Protein AF-A0A3D2J631-F1 (afdb_monomer)

Foldseek 3Di:
DLVVLLVVLVVVLVVLLVVLLVVLLQQAQFQKKFWFPWDDLPDDLVVVQVLQPPQQFFPAKWWWDWDWWWFDPPDIDIAIETAIALVGSLVGGDDDVLFAPDRSNVVSVVQVVCLVVCLVVLEFEKEWAPQQCVRNVDDAQDKTKIFDDDPPPQDTDIGIYGHHYYTNGDGNIPRRYIYGHRSSVQSSSCVVGVGGDITTMMTTHGHPDPVSSVSSVCQCCDPNHRGPPMSGSVVSSVVSCPPVVSVVVSVVSVVVSVVSVVVVVVVVVVVVVVVVVVVVVVVVVVVVVPDDPVVSPD

Structure (mmCIF, N/CA/C/O backbone):
data_AF-A0A3D2J631-F1
#
_entry.id   AF-A0A3D2J631-F1
#
loop_
_atom_site.group_PDB
_atom_site.id
_atom_site.type_symbol
_atom_site.label_atom_id
_atom_site.label_alt_id
_atom_site.label_comp_id
_atom_site.label_asym_id
_atom_site.label_entity_id
_atom_site.label_seq_id
_atom_site.pdbx_PDB_ins_code
_atom_site.Cartn_x
_atom_site.Cartn_y
_atom_site.Cartn_z
_atom_site.occupancy
_atom_site.B_iso_or_equiv
_atom_site.auth_seq_id
_atom_site.auth_comp_id
_atom_site.auth_asym_id
_atom_site.auth_atom_id
_atom_site.pdbx_PDB_model_num
ATOM 1 N N . LEU A 1 1 ? -36.158 -5.475 23.458 1.00 73.88 1 LEU A N 1
ATOM 2 C CA . LEU A 1 1 ? -35.727 -4.117 23.054 1.00 73.88 1 LEU A CA 1
ATOM 3 C C . LEU A 1 1 ? -34.338 -3.784 23.604 1.00 73.88 1 LEU A C 1
ATOM 5 O O . LEU A 1 1 ? -33.431 -3.612 22.809 1.00 73.88 1 LEU A O 1
ATOM 9 N N . THR A 1 2 ? -34.135 -3.788 24.927 1.00 77.69 2 THR A N 1
ATOM 10 C CA . THR A 1 2 ? -32.838 -3.480 25.564 1.00 77.69 2 THR A CA 1
ATOM 11 C C . THR A 1 2 ? -31.667 -4.312 25.044 1.00 77.69 2 THR A C 1
ATOM 13 O O . THR A 1 2 ? -30.649 -3.748 24.666 1.00 77.69 2 THR A O 1
ATOM 16 N N . SER A 1 3 ? -31.812 -5.638 24.949 1.00 77.75 3 SER A N 1
ATOM 17 C CA . SER A 1 3 ? -30.745 -6.500 24.418 1.00 77.75 3 SER A CA 1
ATOM 18 C C . SER A 1 3 ? -30.417 -6.186 22.957 1.00 77.75 3 SER A C 1
ATOM 20 O O . SER A 1 3 ? -29.253 -6.185 22.582 1.00 77.75 3 SER A O 1
ATOM 22 N N . ALA A 1 4 ? -31.427 -5.863 22.143 1.00 80.62 4 ALA A N 1
ATOM 23 C CA . ALA A 1 4 ? -31.225 -5.481 20.747 1.00 80.62 4 ALA A CA 1
ATOM 24 C C . ALA A 1 4 ? -30.489 -4.137 20.632 1.00 80.62 4 ALA A C 1
ATOM 26 O O . ALA A 1 4 ? -29.570 -4.019 19.830 1.00 80.62 4 ALA A O 1
ATOM 27 N N . PHE A 1 5 ? -30.836 -3.157 21.474 1.00 80.50 5 PHE A N 1
ATOM 28 C CA . PHE A 1 5 ? -30.132 -1.876 21.529 1.00 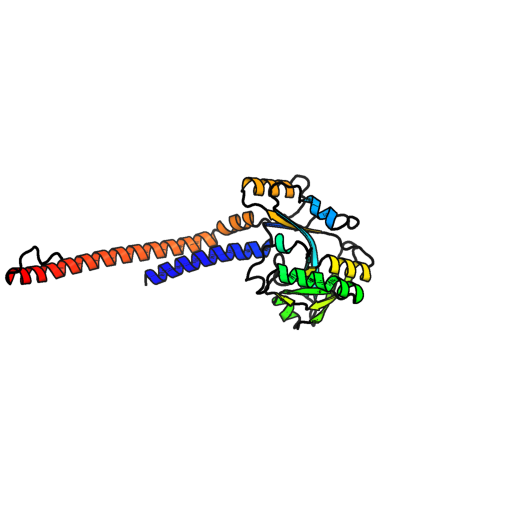80.50 5 PHE A CA 1
ATOM 29 C C . PHE A 1 5 ? -28.675 -2.046 21.986 1.00 80.50 5 PHE A C 1
ATOM 31 O O . PHE A 1 5 ? -27.770 -1.485 21.378 1.00 80.50 5 PHE A O 1
ATOM 38 N N . ALA A 1 6 ? -28.427 -2.860 23.016 1.00 79.19 6 ALA A N 1
ATOM 39 C CA . ALA A 1 6 ? -27.075 -3.132 23.500 1.00 79.19 6 ALA A CA 1
ATOM 40 C C . ALA A 1 6 ? -26.210 -3.835 22.437 1.00 79.19 6 ALA A C 1
ATOM 42 O O . ALA A 1 6 ? -25.072 -3.431 22.208 1.00 79.19 6 ALA A O 1
ATOM 43 N N . ILE A 1 7 ? -26.757 -4.841 21.741 1.00 85.81 7 ILE A N 1
ATOM 44 C CA . ILE A 1 7 ? -26.071 -5.508 20.623 1.00 85.81 7 ILE A CA 1
ATOM 45 C C . ILE A 1 7 ? -25.774 -4.505 19.507 1.00 85.81 7 ILE A C 1
ATOM 47 O O . ILE A 1 7 ? -24.656 -4.475 19.003 1.00 85.81 7 ILE A O 1
ATOM 51 N N . PHE A 1 8 ? -26.742 -3.660 19.146 1.00 86.00 8 PHE A N 1
ATOM 52 C CA . PHE A 1 8 ? -26.549 -2.627 18.134 1.00 86.00 8 PHE A CA 1
ATOM 53 C C . PHE A 1 8 ? -25.419 -1.659 18.507 1.00 86.00 8 PHE A C 1
ATOM 55 O O . PHE A 1 8 ? -24.524 -1.443 17.694 1.00 86.00 8 PHE A O 1
ATOM 62 N N . ALA A 1 9 ? -25.408 -1.135 19.736 1.00 83.00 9 ALA A N 1
ATOM 63 C CA . ALA A 1 9 ? -24.363 -0.226 20.203 1.00 83.00 9 ALA A CA 1
ATOM 64 C C . ALA A 1 9 ? -22.968 -0.878 20.163 1.00 83.00 9 ALA A C 1
ATOM 66 O O . ALA A 1 9 ? -22.009 -0.262 19.696 1.00 83.00 9 ALA A O 1
ATOM 67 N N . LEU A 1 10 ? -22.860 -2.146 20.577 1.00 85.25 10 LEU A N 1
ATOM 68 C CA . LEU A 1 10 ? -21.607 -2.905 20.524 1.00 85.25 10 LEU A CA 1
ATOM 69 C C . LEU A 1 10 ? -21.137 -3.147 19.085 1.00 85.25 10 LEU A C 1
ATOM 71 O O . LEU A 1 10 ? -19.974 -2.895 18.771 1.00 85.25 10 LEU A O 1
ATOM 75 N N . VAL A 1 11 ? -22.033 -3.601 18.202 1.00 88.75 11 VAL A N 1
ATOM 76 C CA . VAL A 1 11 ? -21.721 -3.846 16.785 1.00 88.75 11 VAL A CA 1
ATOM 77 C C . VAL A 1 11 ? -21.315 -2.550 16.093 1.00 88.75 11 VAL A C 1
ATOM 79 O O . VAL A 1 11 ? -20.334 -2.540 15.350 1.00 88.75 11 VAL A O 1
ATOM 82 N N . PHE A 1 12 ? -22.016 -1.448 16.358 1.00 85.88 12 PHE A N 1
ATOM 83 C CA . PHE A 1 12 ? -21.677 -0.141 15.808 1.00 85.88 12 PHE A CA 1
ATOM 84 C C . PHE A 1 12 ? -20.297 0.327 16.283 1.00 85.88 12 PHE A C 1
ATOM 86 O O . PHE A 1 12 ? -19.459 0.689 15.459 1.00 85.88 12 PHE A O 1
ATOM 93 N N . SER A 1 13 ? -20.023 0.259 17.590 1.00 85.38 13 SER A N 1
ATOM 94 C CA . SER A 1 13 ? -18.722 0.643 18.148 1.00 85.38 13 SER A CA 1
ATOM 95 C C . SER A 1 13 ? -17.583 -0.185 17.549 1.00 85.38 13 SER A C 1
ATOM 97 O O . SER A 1 13 ? -16.568 0.374 17.128 1.00 85.38 13 SER A O 1
ATOM 99 N N . ALA A 1 14 ? -17.760 -1.506 17.460 1.00 87.56 14 ALA A N 1
ATOM 100 C CA . ALA A 1 14 ? -16.779 -2.400 16.851 1.00 87.56 14 ALA A CA 1
ATOM 101 C C . ALA A 1 14 ? -16.562 -2.072 15.364 1.00 87.56 14 ALA A C 1
ATOM 103 O O . ALA A 1 14 ? -15.422 -2.003 14.905 1.00 87.56 14 ALA A O 1
ATOM 104 N N . SER A 1 15 ? -17.642 -1.791 14.629 1.00 88.56 15 SER A N 1
ATOM 105 C CA . SER A 1 15 ? -17.581 -1.410 13.212 1.00 88.56 15 SER A CA 1
ATOM 106 C C . SER A 1 15 ? -16.811 -0.107 13.003 1.00 88.56 15 SER A C 1
ATOM 108 O O . SER A 1 15 ? -16.017 -0.006 12.072 1.00 88.56 15 SER A O 1
ATOM 110 N N . GLN A 1 16 ? -16.985 0.880 13.885 1.00 87.25 16 GLN A N 1
ATOM 111 C CA . GLN A 1 16 ? -16.266 2.150 13.785 1.00 87.25 16 GLN A CA 1
ATOM 112 C C . GLN A 1 16 ? -14.773 2.004 14.106 1.00 87.25 16 GLN A C 1
ATOM 114 O O . GLN A 1 16 ? -13.939 2.566 13.397 1.00 87.25 16 GLN A O 1
ATOM 119 N N . THR A 1 17 ? -14.413 1.202 15.114 1.00 88.69 17 THR A N 1
ATOM 120 C CA . THR A 1 17 ? -13.000 0.879 15.390 1.00 88.69 17 THR A CA 1
ATOM 121 C C . THR A 1 17 ? -12.354 0.143 14.211 1.00 88.69 17 THR A C 1
ATOM 123 O O . THR A 1 17 ? -11.230 0.466 13.812 1.00 88.69 17 THR A O 1
ATOM 126 N N . GLN A 1 18 ? -13.078 -0.804 13.605 1.00 90.50 18 GLN A N 1
ATOM 127 C CA . GLN A 1 18 ? -12.606 -1.505 12.414 1.00 90.50 18 GLN A CA 1
ATOM 128 C C . GLN A 1 18 ? -12.412 -0.533 11.246 1.00 90.50 18 GLN A C 1
ATOM 130 O O . GLN A 1 18 ? -11.354 -0.535 10.627 1.00 90.50 18 GLN A O 1
ATOM 135 N N . ARG A 1 19 ? -13.365 0.377 11.014 1.00 91.00 19 ARG A N 1
ATOM 136 C CA . ARG A 1 19 ? -13.274 1.394 9.959 1.00 91.00 19 ARG A CA 1
ATOM 137 C C . ARG A 1 19 ? -12.042 2.291 10.101 1.00 91.00 19 ARG A C 1
ATOM 139 O O . ARG A 1 19 ? -11.397 2.575 9.097 1.00 91.00 19 ARG A O 1
ATOM 146 N N . ILE A 1 20 ? -11.689 2.725 11.315 1.00 92.25 20 ILE A N 1
ATOM 147 C CA . ILE A 1 20 ? -10.451 3.492 11.557 1.00 92.25 20 ILE A CA 1
ATOM 148 C C . ILE A 1 20 ? -9.225 2.669 11.137 1.00 92.25 20 ILE A C 1
ATOM 150 O O . ILE A 1 20 ? -8.338 3.165 10.439 1.00 92.25 20 ILE A O 1
ATOM 154 N N . THR A 1 21 ? -9.186 1.394 11.521 1.00 92.62 21 THR A N 1
ATOM 155 C CA . THR A 1 21 ? -8.091 0.490 11.147 1.00 92.62 21 THR A CA 1
ATOM 156 C C . THR A 1 21 ? -8.016 0.305 9.631 1.00 92.62 21 THR A C 1
ATOM 158 O O . THR A 1 21 ? -6.936 0.402 9.056 1.00 92.62 21 THR A O 1
ATOM 161 N N . ASP A 1 22 ? -9.152 0.114 8.967 1.00 90.94 22 ASP A N 1
ATOM 162 C CA . ASP A 1 22 ? -9.223 -0.085 7.520 1.00 90.94 22 ASP A CA 1
ATOM 163 C C . ASP A 1 22 ? -8.769 1.154 6.747 1.00 90.94 22 ASP A C 1
ATOM 165 O O . ASP A 1 22 ? -7.984 1.046 5.806 1.00 90.94 22 ASP A O 1
ATOM 169 N N . LEU A 1 23 ? -9.224 2.338 7.166 1.00 91.62 23 LEU A N 1
ATOM 170 C CA . LEU A 1 23 ? -8.831 3.608 6.558 1.00 91.62 23 LEU A CA 1
ATOM 171 C C . LEU A 1 23 ? -7.335 3.868 6.723 1.00 91.62 23 LEU A C 1
ATOM 173 O O . LEU A 1 23 ? -6.679 4.263 5.764 1.00 91.62 23 LEU A O 1
ATOM 177 N N . THR A 1 24 ? -6.781 3.623 7.910 1.00 94.12 24 THR A N 1
ATOM 178 C CA . THR A 1 24 ? -5.349 3.850 8.157 1.00 94.12 24 THR A CA 1
ATOM 179 C C . THR A 1 24 ? -4.470 2.843 7.419 1.00 94.12 24 THR A C 1
ATOM 181 O O . THR A 1 24 ? -3.471 3.240 6.822 1.00 94.12 24 THR A O 1
ATOM 184 N N . ASN A 1 25 ? -4.869 1.566 7.376 1.00 94.38 25 ASN A N 1
ATOM 185 C CA . ASN A 1 25 ? -4.218 0.548 6.547 1.00 94.38 25 ASN A CA 1
ATOM 186 C C . ASN A 1 25 ? -4.219 0.952 5.076 1.00 94.38 25 ASN A C 1
ATOM 188 O O . ASN A 1 25 ? -3.199 0.833 4.409 1.00 94.38 25 ASN A O 1
ATOM 192 N N . TYR A 1 26 ? -5.349 1.457 4.582 1.00 92.94 26 TYR A N 1
ATOM 193 C CA . TYR A 1 26 ? -5.466 1.878 3.197 1.00 92.94 26 TYR A CA 1
ATOM 194 C C . TYR A 1 26 ? -4.617 3.113 2.881 1.00 92.94 26 TYR A C 1
ATOM 196 O O . TYR A 1 26 ? -3.948 3.143 1.854 1.00 92.94 26 TYR A O 1
ATOM 204 N N . GLN A 1 27 ? -4.606 4.118 3.758 1.00 93.12 27 GLN A N 1
ATOM 205 C CA . GLN A 1 27 ? -3.874 5.365 3.520 1.00 93.12 27 GLN A CA 1
ATOM 206 C C . GLN A 1 27 ? -2.352 5.189 3.586 1.00 93.12 27 GLN A C 1
ATOM 208 O O . GLN A 1 27 ? -1.646 5.791 2.781 1.00 93.12 27 GLN A O 1
ATOM 213 N N . VAL A 1 28 ? -1.851 4.368 4.514 1.00 95.75 28 VAL A N 1
ATOM 214 C CA . VAL A 1 28 ? -0.403 4.201 4.746 1.00 95.75 28 VAL A CA 1
ATOM 215 C C . VAL A 1 28 ? 0.152 2.963 4.036 1.00 95.75 28 VAL A C 1
ATOM 217 O O . VAL A 1 28 ? 1.295 2.944 3.598 1.00 95.75 28 VAL A O 1
ATOM 220 N N . GLY A 1 29 ? -0.628 1.891 3.897 1.00 95.12 29 GLY A N 1
ATOM 221 C CA . GLY A 1 29 ? -0.199 0.650 3.238 1.00 95.12 29 GLY A CA 1
ATOM 222 C C . GLY A 1 29 ? 0.913 -0.136 3.944 1.00 95.12 29 GLY A C 1
ATOM 223 O O . GLY A 1 29 ? 1.192 -1.260 3.547 1.00 95.12 29 GLY A O 1
ATOM 224 N N . ALA A 1 30 ? 1.519 0.412 4.996 1.00 96.81 30 ALA A N 1
ATOM 225 C CA . ALA A 1 30 ? 2.498 -0.207 5.888 1.00 96.81 30 ALA A CA 1
ATOM 226 C C . ALA A 1 30 ? 2.400 0.455 7.282 1.00 96.81 30 ALA A C 1
ATOM 228 O O . ALA A 1 30 ? 1.427 1.160 7.558 1.00 96.81 30 ALA A O 1
ATOM 229 N N . ASP A 1 31 ? 3.369 0.238 8.179 1.00 97.12 31 ASP A N 1
ATOM 230 C CA . ASP A 1 31 ? 3.404 0.977 9.453 1.00 97.12 31 ASP A CA 1
ATOM 231 C C . ASP A 1 31 ? 3.823 2.437 9.235 1.00 97.12 31 ASP A C 1
ATOM 233 O O . ASP A 1 31 ? 3.221 3.349 9.809 1.00 97.12 31 ASP A O 1
ATOM 237 N N . PHE A 1 32 ? 4.808 2.639 8.358 1.00 96.38 32 PHE A N 1
ATOM 238 C CA . PHE A 1 32 ? 5.194 3.937 7.829 1.00 96.38 32 PHE A CA 1
ATOM 239 C C . PHE A 1 32 ? 5.325 3.882 6.313 1.00 96.38 32 PHE A C 1
ATOM 241 O O . PHE A 1 32 ? 5.745 2.868 5.751 1.00 96.38 32 PHE A O 1
ATOM 248 N N . SER A 1 33 ? 5.025 4.989 5.648 1.00 95.88 33 SER A N 1
ATOM 249 C CA . SER A 1 33 ? 5.258 5.121 4.215 1.00 95.88 33 SER A CA 1
ATOM 250 C C . SER A 1 33 ? 5.460 6.571 3.809 1.00 95.88 33 SER A C 1
ATOM 252 O O . SER A 1 33 ? 5.043 7.486 4.518 1.00 95.88 33 SER A O 1
ATOM 254 N N . GLY A 1 34 ? 6.013 6.796 2.626 1.00 93.25 34 GLY A N 1
ATOM 255 C CA . GLY A 1 34 ? 5.954 8.111 2.007 1.00 93.25 34 GLY A CA 1
ATOM 256 C C . GLY A 1 34 ? 6.979 8.314 0.903 1.00 93.25 34 GLY A C 1
ATOM 257 O O . GLY A 1 34 ? 7.772 7.416 0.605 1.00 93.25 34 GLY A O 1
ATOM 258 N N . PRO A 1 35 ? 6.950 9.501 0.281 1.00 90.81 35 PRO A N 1
ATOM 259 C CA . PRO A 1 35 ? 7.883 9.847 -0.767 1.00 90.81 35 PRO A CA 1
ATOM 260 C C . PRO A 1 35 ? 9.289 10.067 -0.205 1.00 90.81 35 PRO A C 1
ATOM 262 O O . PRO A 1 35 ? 9.474 10.658 0.862 1.00 90.81 35 PRO A O 1
ATOM 265 N N . LEU A 1 36 ? 10.274 9.620 -0.973 1.00 86.56 36 LEU A N 1
ATOM 266 C CA . LEU A 1 36 ? 11.689 9.876 -0.748 1.00 86.56 36 LEU A CA 1
ATOM 267 C C . LEU A 1 36 ? 12.111 11.113 -1.552 1.00 86.56 36 LEU A C 1
ATOM 269 O O . LEU A 1 36 ? 11.633 11.292 -2.680 1.00 86.56 36 LEU A O 1
ATOM 273 N N . PRO A 1 37 ? 13.035 11.944 -1.038 1.00 74.25 37 PRO A N 1
ATOM 274 C CA . PRO A 1 37 ? 13.776 12.855 -1.897 1.00 74.25 37 PRO A CA 1
ATOM 275 C C . PRO A 1 37 ? 14.504 11.988 -2.932 1.00 74.25 37 PRO A C 1
ATOM 277 O O . PRO A 1 37 ? 15.173 11.030 -2.553 1.00 74.25 37 PRO A O 1
ATOM 280 N N . GLY A 1 38 ? 14.281 12.252 -4.225 1.00 63.22 38 GLY A N 1
ATOM 281 C CA . GLY A 1 38 ? 14.682 11.349 -5.310 1.00 63.22 38 GLY A CA 1
ATOM 282 C C . GLY A 1 38 ? 16.107 10.823 -5.135 1.00 63.22 38 GLY A C 1
ATOM 283 O O . GLY A 1 38 ? 17.049 11.610 -5.036 1.00 63.22 38 GLY A O 1
ATOM 284 N N . ILE A 1 39 ? 16.243 9.499 -5.058 1.00 63.19 39 ILE A N 1
ATOM 285 C CA . ILE A 1 39 ? 17.539 8.840 -4.893 1.00 63.19 39 ILE A CA 1
ATOM 286 C C . ILE A 1 39 ? 18.199 8.743 -6.270 1.00 63.19 39 ILE A C 1
ATOM 288 O O . ILE A 1 39 ? 17.518 8.523 -7.274 1.00 63.19 39 ILE A O 1
ATOM 292 N N . ASP A 1 40 ? 19.521 8.918 -6.312 1.00 61.06 40 ASP A N 1
ATOM 293 C CA . ASP A 1 40 ? 20.328 8.759 -7.521 1.00 61.06 40 ASP A CA 1
ATOM 294 C C . ASP A 1 40 ? 20.030 7.407 -8.199 1.00 61.06 40 ASP A C 1
ATOM 296 O O . ASP A 1 40 ? 20.299 6.336 -7.646 1.00 61.06 40 ASP A O 1
ATOM 300 N N . SER A 1 41 ? 19.466 7.467 -9.407 1.00 59.91 41 SER A N 1
ATOM 301 C CA . SER A 1 41 ? 19.021 6.312 -10.192 1.00 59.91 41 SER A CA 1
ATOM 302 C C . SER A 1 41 ? 20.166 5.432 -10.708 1.00 59.91 41 SER A C 1
ATOM 304 O O . SER A 1 41 ? 19.911 4.407 -11.336 1.00 59.91 41 SER A O 1
ATOM 306 N N . THR A 1 42 ? 21.423 5.802 -10.435 1.00 57.06 42 THR A N 1
ATOM 307 C CA . THR A 1 42 ? 22.618 5.041 -10.826 1.00 57.06 42 THR A CA 1
ATOM 308 C C . THR A 1 42 ? 23.040 3.967 -9.816 1.00 57.06 42 THR A C 1
ATOM 310 O O . THR A 1 42 ? 23.858 3.108 -10.148 1.00 57.06 42 THR A O 1
ATOM 313 N N . THR A 1 43 ? 22.489 3.968 -8.596 1.00 59.91 43 THR A N 1
ATOM 314 C CA . THR A 1 43 ? 22.756 2.915 -7.598 1.00 59.91 43 THR A CA 1
ATOM 315 C C . THR A 1 43 ? 21.769 1.758 -7.733 1.00 59.91 43 THR A C 1
ATOM 317 O O . THR A 1 43 ? 20.587 1.954 -8.000 1.00 59.91 43 THR A O 1
ATOM 320 N N . SER A 1 44 ? 22.253 0.522 -7.571 1.00 61.31 44 SER A N 1
ATOM 321 C CA . SER A 1 44 ? 21.404 -0.662 -7.752 1.00 61.31 44 SER A CA 1
ATOM 322 C C . SER A 1 44 ? 20.294 -0.731 -6.696 1.00 61.31 44 SER A C 1
ATOM 324 O O . SER A 1 44 ? 20.519 -0.413 -5.528 1.00 61.31 44 SER A O 1
ATOM 326 N N . PHE A 1 45 ? 19.112 -1.209 -7.094 1.00 64.44 45 PHE A N 1
ATOM 327 C CA . PHE A 1 45 ? 17.924 -1.315 -6.238 1.00 64.44 45 PHE A CA 1
ATOM 328 C C . PHE A 1 45 ? 18.213 -1.980 -4.875 1.00 64.44 45 PHE A C 1
ATOM 330 O O . PHE A 1 45 ? 17.849 -1.456 -3.826 1.00 64.44 45 PHE A O 1
ATOM 337 N N . ASN A 1 46 ? 18.970 -3.084 -4.879 1.00 61.72 46 ASN A N 1
ATOM 338 C CA . ASN A 1 46 ? 19.342 -3.826 -3.666 1.00 61.72 46 ASN A CA 1
ATOM 339 C C . ASN A 1 46 ? 20.238 -3.032 -2.703 1.00 61.72 46 ASN A C 1
ATOM 341 O O . ASN A 1 46 ? 20.205 -3.268 -1.499 1.00 61.72 46 ASN A O 1
ATOM 345 N N . GLN A 1 47 ? 21.051 -2.102 -3.208 1.00 60.62 47 GLN A N 1
ATOM 346 C CA . GLN A 1 47 ? 21.887 -1.249 -2.360 1.00 60.62 47 GLN A CA 1
ATOM 347 C C . GLN A 1 47 ? 21.067 -0.140 -1.697 1.00 60.62 47 GLN A C 1
ATOM 349 O O . GLN A 1 47 ? 21.399 0.277 -0.588 1.00 60.62 47 GLN A O 1
ATOM 354 N N . GLN A 1 48 ? 19.982 0.310 -2.330 1.00 66.00 48 GLN A N 1
ATOM 355 C CA . GLN A 1 48 ? 19.159 1.400 -1.811 1.00 66.00 48 GLN A CA 1
ATOM 356 C C . GLN A 1 48 ? 18.287 0.960 -0.622 1.00 66.00 48 GLN A C 1
ATOM 358 O O . GLN A 1 48 ? 18.092 1.750 0.300 1.00 66.00 48 GLN A O 1
ATOM 363 N N . THR A 1 49 ? 17.834 -0.300 -0.554 1.00 66.12 49 THR A N 1
ATOM 364 C CA . THR A 1 49 ? 17.021 -0.801 0.582 1.00 66.12 49 THR A CA 1
ATOM 365 C C . THR A 1 49 ? 17.764 -0.708 1.924 1.00 66.12 49 THR A C 1
ATOM 367 O O . THR A 1 49 ? 17.161 -0.439 2.964 1.00 66.12 49 THR A O 1
ATOM 370 N N . SER A 1 50 ? 19.102 -0.760 1.882 1.00 68.94 50 SER A N 1
ATOM 371 C CA . SER A 1 50 ? 19.967 -0.639 3.060 1.00 68.94 50 SER A CA 1
ATOM 372 C C . SER A 1 50 ? 19.849 0.695 3.815 1.00 68.94 50 SER A C 1
ATOM 374 O O . SER A 1 50 ? 20.268 0.772 4.972 1.00 68.94 50 SER A O 1
ATOM 376 N N . ILE A 1 51 ? 19.250 1.733 3.211 1.00 72.31 51 ILE A N 1
ATOM 377 C CA . ILE A 1 51 ? 19.058 3.055 3.837 1.00 72.31 51 ILE A CA 1
ATOM 378 C C . ILE A 1 51 ? 18.286 2.943 5.159 1.00 72.31 51 ILE A C 1
ATOM 380 O O . ILE A 1 51 ? 18.547 3.706 6.087 1.00 72.31 51 ILE A O 1
ATOM 384 N N . VAL A 1 52 ? 17.363 1.983 5.266 1.00 81.75 52 VAL A N 1
ATOM 385 C CA . VAL A 1 52 ? 16.503 1.828 6.451 1.00 81.75 52 VAL A CA 1
ATOM 386 C C . VAL A 1 52 ? 16.656 0.495 7.172 1.00 81.75 52 VAL A C 1
ATOM 388 O O . VAL A 1 52 ? 16.246 0.394 8.327 1.00 81.75 52 VAL A O 1
ATOM 391 N N . ASP A 1 53 ? 17.307 -0.495 6.558 1.00 79.94 53 ASP A N 1
ATOM 392 C CA . ASP A 1 53 ? 17.520 -1.816 7.167 1.00 79.94 53 ASP A CA 1
ATOM 393 C C . ASP A 1 53 ? 18.371 -1.758 8.451 1.00 79.94 53 ASP A C 1
ATOM 395 O O . ASP A 1 53 ? 18.273 -2.628 9.313 1.00 79.94 53 ASP A O 1
ATOM 399 N N . HIS A 1 54 ? 19.185 -0.710 8.610 1.00 84.50 54 HIS A N 1
ATOM 400 C CA . HIS A 1 54 ? 20.022 -0.495 9.794 1.00 84.50 54 HIS A CA 1
ATOM 401 C C . HIS A 1 54 ? 19.277 0.154 10.972 1.00 84.50 54 HIS A C 1
ATOM 403 O O . HIS A 1 54 ? 19.834 0.256 12.067 1.00 84.50 54 HIS A O 1
ATOM 409 N N . ILE A 1 55 ? 18.041 0.626 10.772 1.00 90.25 55 ILE A N 1
ATOM 410 C CA . ILE A 1 55 ? 17.280 1.312 11.817 1.00 90.25 55 ILE A CA 1
ATOM 411 C C . ILE A 1 55 ? 16.699 0.267 12.772 1.00 90.25 55 ILE A C 1
ATOM 413 O O . ILE A 1 55 ? 15.849 -0.550 12.407 1.00 90.25 55 ILE A O 1
ATOM 417 N N . GLN A 1 56 ? 17.126 0.309 14.035 1.00 93.50 56 GLN A N 1
ATOM 418 C CA . GLN A 1 56 ? 16.640 -0.622 15.047 1.00 93.50 56 GLN A CA 1
ATOM 419 C C . GLN A 1 56 ? 15.118 -0.496 15.215 1.00 93.50 56 GLN A C 1
ATOM 421 O O . GLN A 1 56 ? 14.592 0.578 15.489 1.00 93.50 56 GLN A O 1
ATOM 426 N N . GLY A 1 57 ? 14.406 -1.615 15.090 1.00 94.62 57 GLY A N 1
ATOM 427 C CA . GLY A 1 57 ? 12.943 -1.642 15.151 1.00 94.62 57 GLY A CA 1
ATOM 428 C C . GLY A 1 57 ? 12.268 -1.782 13.793 1.00 94.62 57 GLY A C 1
ATOM 429 O O . GLY A 1 57 ? 11.093 -2.142 13.767 1.00 94.62 57 GLY A O 1
ATOM 430 N N . VAL A 1 58 ? 12.984 -1.587 12.683 1.00 95.12 58 VAL A N 1
ATOM 431 C CA . VAL A 1 58 ? 12.517 -2.011 11.357 1.00 95.12 58 VAL A CA 1
ATOM 432 C C . VAL A 1 58 ? 12.557 -3.537 11.286 1.00 95.12 58 VAL A C 1
ATOM 434 O O . VAL A 1 58 ? 13.548 -4.162 11.654 1.00 95.12 58 VAL A O 1
ATOM 437 N N . THR A 1 59 ? 11.452 -4.150 10.859 1.00 94.88 59 THR A N 1
ATOM 438 C CA . THR A 1 59 ? 11.362 -5.608 10.640 1.00 94.88 59 THR A CA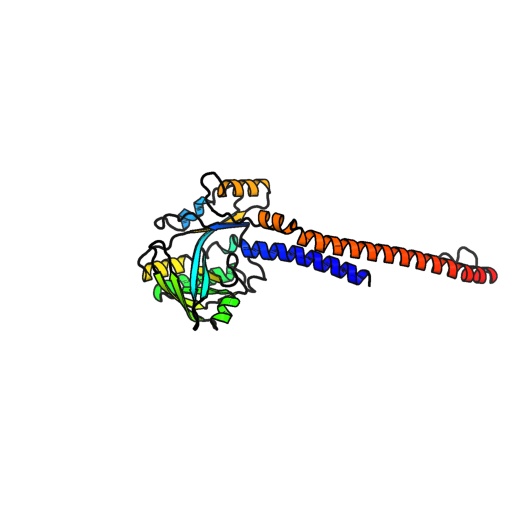 1
ATOM 439 C C . THR A 1 59 ? 11.354 -5.967 9.163 1.00 94.88 59 THR A C 1
ATOM 441 O O . THR A 1 59 ? 11.738 -7.075 8.800 1.00 94.88 59 THR A O 1
ATOM 444 N N . SER A 1 60 ? 10.905 -5.044 8.313 1.00 94.00 60 SER A N 1
ATOM 445 C CA . SER A 1 60 ? 10.938 -5.172 6.863 1.00 94.00 60 SER A CA 1
ATOM 446 C C . SER A 1 60 ? 10.803 -3.787 6.235 1.00 94.00 60 SER A C 1
ATOM 448 O O . SER A 1 60 ? 10.085 -2.933 6.764 1.00 94.00 60 SER A O 1
ATOM 450 N N . ALA A 1 61 ? 11.477 -3.559 5.117 1.00 93.00 61 ALA A N 1
ATOM 451 C CA . ALA A 1 61 ? 11.371 -2.339 4.340 1.00 93.00 61 ALA A CA 1
ATOM 452 C C . ALA A 1 61 ? 11.403 -2.668 2.851 1.00 93.00 61 ALA A C 1
ATOM 454 O O . ALA A 1 61 ? 11.949 -3.683 2.425 1.00 93.00 61 ALA A O 1
ATOM 455 N N . THR A 1 62 ? 10.764 -1.820 2.059 1.00 92.81 62 THR A N 1
ATOM 456 C CA . THR A 1 62 ? 10.718 -1.974 0.608 1.00 92.81 62 THR A CA 1
ATOM 457 C C . THR A 1 62 ? 10.656 -0.607 -0.041 1.00 92.81 62 THR A C 1
ATOM 459 O O . THR A 1 62 ? 9.998 0.316 0.451 1.00 92.81 62 THR A O 1
ATOM 462 N N . LEU A 1 63 ? 11.384 -0.485 -1.137 1.00 91.62 63 LEU A N 1
ATOM 463 C CA . LEU A 1 63 ? 11.465 0.719 -1.935 1.00 91.62 63 LEU A CA 1
ATOM 464 C C . LEU A 1 63 ? 10.622 0.570 -3.191 1.00 91.62 63 LEU A C 1
ATOM 466 O O . LEU A 1 63 ? 10.229 -0.524 -3.599 1.00 91.62 63 LEU A O 1
ATOM 470 N N . GLY A 1 64 ? 10.353 1.697 -3.828 1.00 92.12 64 GLY A N 1
ATOM 471 C CA . GLY A 1 64 ? 9.703 1.681 -5.116 1.00 92.12 64 GLY A CA 1
ATOM 472 C C . GLY A 1 64 ? 9.503 3.063 -5.694 1.00 92.12 64 GLY A C 1
ATOM 473 O O . GLY A 1 64 ? 10.180 4.037 -5.356 1.00 92.12 64 GLY A O 1
ATOM 474 N N . TYR A 1 65 ? 8.536 3.125 -6.592 1.00 91.81 65 TYR A N 1
ATOM 475 C CA . TYR A 1 65 ? 8.188 4.323 -7.317 1.00 91.81 65 TYR A CA 1
ATOM 476 C C . TYR A 1 65 ? 6.692 4.603 -7.220 1.00 91.81 65 TYR A C 1
ATOM 478 O O . TYR A 1 65 ? 5.854 3.757 -7.531 1.00 91.81 65 TYR A O 1
ATOM 486 N N . GLY A 1 66 ? 6.357 5.812 -6.790 1.00 92.12 66 GLY A N 1
ATOM 487 C CA . GLY A 1 66 ? 5.018 6.371 -6.809 1.00 92.12 66 GLY A CA 1
ATOM 488 C C . GLY A 1 66 ? 4.922 7.484 -7.845 1.00 92.12 66 GLY A C 1
ATOM 489 O O . GLY A 1 66 ? 5.741 8.402 -7.867 1.00 92.12 66 GLY A O 1
ATOM 490 N N . SER A 1 67 ? 3.895 7.431 -8.688 1.00 91.31 67 SER A N 1
ATOM 491 C CA . SER A 1 67 ? 3.575 8.516 -9.620 1.00 91.31 67 SER A CA 1
ATOM 492 C C . SER A 1 67 ? 2.081 8.593 -9.904 1.00 91.31 67 SER A C 1
ATOM 494 O O . SER A 1 67 ? 1.292 7.762 -9.445 1.00 91.31 67 SER A O 1
ATOM 496 N N . VAL A 1 68 ? 1.700 9.618 -10.661 1.00 92.31 68 VAL A N 1
ATOM 497 C CA . VAL A 1 68 ? 0.383 9.729 -11.278 1.00 92.31 68 VAL A CA 1
ATOM 498 C C . VAL A 1 68 ? 0.562 9.520 -12.776 1.00 92.31 68 VAL A C 1
ATOM 500 O O . VAL A 1 68 ? 1.392 10.172 -13.405 1.00 92.31 68 VAL A O 1
ATOM 503 N N . ALA A 1 69 ? -0.226 8.617 -13.340 1.00 93.00 69 ALA A N 1
ATOM 504 C CA . ALA A 1 69 ? -0.343 8.412 -14.773 1.00 93.00 69 ALA A CA 1
ATOM 505 C C . ALA A 1 69 ? -1.756 8.792 -15.229 1.00 93.00 69 ALA A C 1
ATOM 507 O O . ALA A 1 69 ? -2.658 9.015 -14.422 1.00 93.00 69 ALA A O 1
ATOM 508 N N . THR A 1 70 ? -1.952 8.889 -16.536 1.00 94.75 70 THR A N 1
ATOM 509 C CA . THR A 1 70 ? -3.263 9.118 -17.141 1.00 94.75 70 THR A CA 1
ATOM 510 C C . THR A 1 70 ? -3.672 7.877 -17.919 1.00 94.75 70 THR A C 1
ATOM 512 O O . THR A 1 70 ? -2.954 7.441 -18.818 1.00 94.75 70 THR A O 1
ATOM 515 N N . ALA A 1 71 ? -4.824 7.314 -17.578 1.00 93.50 71 ALA A N 1
ATOM 516 C CA . ALA A 1 71 ? -5.463 6.249 -18.339 1.00 93.50 71 ALA A CA 1
ATOM 517 C C . ALA A 1 71 ? -6.615 6.835 -19.171 1.00 93.50 71 ALA A C 1
ATOM 519 O O . ALA A 1 71 ? -7.108 7.929 -18.885 1.00 93.50 71 ALA A O 1
ATOM 520 N N . SER A 1 72 ? -7.037 6.139 -20.226 1.00 89.12 72 SER A N 1
ATOM 521 C CA . SER A 1 72 ? -8.176 6.568 -21.041 1.00 89.12 72 SER A CA 1
ATOM 522 C C . SER A 1 72 ? -8.906 5.374 -21.646 1.00 89.12 72 SER A C 1
ATOM 524 O O . SER A 1 72 ? -8.286 4.524 -22.278 1.00 89.12 72 SER A O 1
ATOM 526 N N . ALA A 1 73 ? -10.230 5.378 -21.49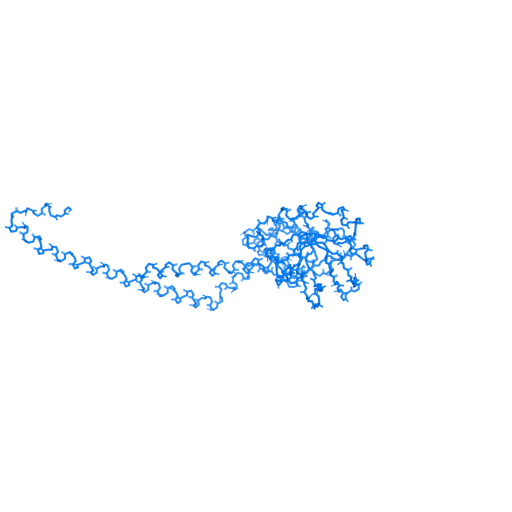9 1.00 84.25 73 ALA A N 1
ATOM 527 C CA . ALA A 1 73 ? -11.183 4.562 -22.253 1.00 84.25 73 ALA A CA 1
ATOM 528 C C . ALA A 1 73 ? -12.215 5.485 -22.936 1.00 84.25 73 ALA A C 1
ATOM 530 O O . ALA A 1 73 ? -13.423 5.284 -22.864 1.00 84.25 73 ALA A O 1
ATOM 531 N N . GLY A 1 74 ? -11.725 6.582 -23.527 1.00 85.44 74 GLY A N 1
ATOM 532 C CA . GLY A 1 74 ? -12.530 7.653 -24.120 1.00 85.44 74 GLY A CA 1
ATOM 533 C C . GLY A 1 74 ? -12.193 9.004 -23.497 1.00 85.44 74 GLY A C 1
ATOM 534 O O . GLY A 1 74 ? -11.551 9.836 -24.137 1.00 85.44 74 GLY A O 1
ATOM 535 N N . THR A 1 75 ? -12.577 9.213 -22.233 1.00 88.25 75 THR A N 1
ATOM 536 C CA . THR A 1 75 ? -12.202 10.410 -21.461 1.00 88.25 75 THR A CA 1
ATOM 537 C C . THR A 1 75 ? -10.980 10.120 -20.582 1.00 88.25 75 THR A C 1
ATOM 539 O O . THR A 1 75 ? -11.033 9.181 -19.785 1.00 88.25 75 THR A O 1
ATOM 542 N N . PRO A 1 76 ? -9.890 10.905 -20.688 1.00 92.00 76 PRO A N 1
ATOM 543 C CA . PRO A 1 76 ? -8.714 10.724 -19.844 1.00 92.00 76 PRO A CA 1
ATOM 544 C C . PRO A 1 76 ? -9.016 10.958 -18.361 1.00 92.00 76 PRO A C 1
ATOM 546 O O . PRO A 1 76 ? -9.713 11.909 -18.007 1.00 92.00 76 PRO A O 1
ATOM 549 N N . PHE A 1 77 ? -8.440 10.132 -17.493 1.00 93.38 77 PHE A N 1
ATOM 550 C CA . PHE A 1 77 ? -8.518 10.291 -16.043 1.00 93.38 77 PHE A CA 1
ATOM 551 C C . PHE A 1 77 ? -7.205 9.882 -15.372 1.00 93.38 77 PHE A C 1
ATOM 553 O O . PHE A 1 77 ? -6.403 9.130 -15.928 1.00 93.38 77 PHE A O 1
ATOM 560 N N . GLN A 1 78 ? -6.966 10.421 -14.177 1.00 93.94 78 GLN A N 1
ATOM 561 C CA . GLN A 1 78 ? -5.738 10.169 -13.432 1.00 93.94 78 GLN A CA 1
ATOM 562 C C . GLN A 1 78 ? -5.821 8.859 -12.652 1.00 93.94 78 GLN A C 1
ATOM 564 O O . GLN A 1 78 ? -6.816 8.585 -11.984 1.00 93.94 78 GLN A O 1
ATOM 569 N N . VAL A 1 79 ? -4.732 8.100 -12.696 1.00 95.38 79 VAL A N 1
ATOM 570 C CA . VAL A 1 7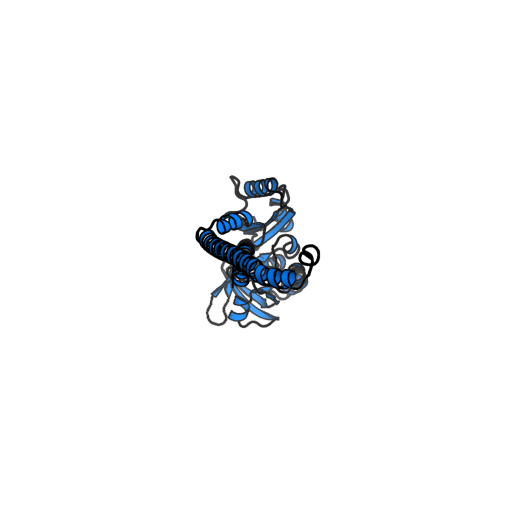9 ? -4.507 6.891 -11.903 1.00 95.38 79 VAL A CA 1
ATOM 571 C C . VAL A 1 79 ? -3.197 7.028 -11.136 1.00 95.38 79 VAL A C 1
ATOM 573 O O . VAL A 1 79 ? -2.242 7.651 -11.599 1.00 95.38 79 VAL A O 1
ATOM 576 N N . GLN A 1 80 ? -3.134 6.454 -9.944 1.00 95.06 80 GLN A N 1
ATOM 577 C CA . GLN A 1 80 ? -1.939 6.401 -9.121 1.00 95.06 80 GLN A CA 1
ATOM 578 C C . GLN A 1 80 ? -1.209 5.091 -9.369 1.00 95.06 80 GLN A C 1
ATOM 580 O O . GLN A 1 80 ? -1.702 4.014 -9.038 1.00 95.06 80 GLN A O 1
ATOM 585 N N . LEU A 1 81 ? -0.009 5.201 -9.923 1.00 95.19 81 LEU A N 1
ATOM 586 C CA . LEU A 1 81 ? 0.863 4.068 -10.157 1.00 95.19 81 LEU A CA 1
ATOM 587 C C . LEU A 1 81 ? 1.772 3.867 -8.942 1.00 95.19 81 LEU A C 1
ATOM 589 O O . LEU A 1 81 ? 2.382 4.816 -8.430 1.00 95.19 81 LEU A O 1
ATOM 593 N N . ARG A 1 82 ? 1.866 2.620 -8.491 1.00 96.25 82 ARG A N 1
ATOM 594 C CA . ARG A 1 82 ? 2.842 2.140 -7.518 1.00 96.25 82 ARG A CA 1
ATOM 595 C C . ARG A 1 82 ? 3.637 1.020 -8.166 1.00 96.25 82 ARG A C 1
ATOM 597 O O . ARG A 1 82 ? 3.081 -0.011 -8.521 1.00 96.25 82 ARG A O 1
ATOM 604 N N . ALA A 1 83 ? 4.929 1.231 -8.334 1.00 95.56 83 ALA A N 1
ATOM 605 C CA . ALA A 1 83 ? 5.856 0.189 -8.727 1.00 95.56 83 ALA A CA 1
ATOM 606 C C . ALA A 1 83 ? 6.647 -0.217 -7.488 1.00 95.56 83 ALA A C 1
ATOM 608 O O . ALA A 1 83 ? 7.286 0.631 -6.869 1.00 95.56 83 ALA A O 1
ATOM 609 N N . VAL A 1 84 ? 6.561 -1.481 -7.097 1.00 95.94 84 VAL A N 1
ATOM 610 C CA . VAL A 1 84 ? 7.112 -1.985 -5.831 1.00 95.94 84 VAL A CA 1
ATOM 611 C C . VAL A 1 84 ? 8.103 -3.104 -6.090 1.00 95.94 84 VAL A C 1
ATOM 613 O O . VAL A 1 84 ? 8.012 -3.781 -7.114 1.00 95.94 84 VAL A O 1
ATOM 616 N N . ASP A 1 85 ? 9.023 -3.349 -5.162 1.00 94.25 85 ASP A N 1
ATOM 617 C CA . ASP A 1 85 ? 9.817 -4.575 -5.218 1.00 94.25 85 ASP A CA 1
ATOM 618 C C . ASP A 1 85 ? 8.961 -5.790 -4.884 1.00 94.25 85 ASP A C 1
ATOM 620 O O . ASP A 1 85 ? 8.719 -6.118 -3.720 1.00 94.25 85 ASP A O 1
ATOM 624 N N . ALA A 1 86 ? 8.524 -6.498 -5.920 1.00 96.19 86 ALA A N 1
ATOM 625 C CA . ALA A 1 86 ? 7.695 -7.677 -5.751 1.00 96.19 86 ALA A CA 1
ATOM 626 C C . ALA A 1 86 ? 8.403 -8.812 -4.974 1.00 96.19 86 ALA A C 1
ATOM 628 O O . ALA A 1 86 ? 7.733 -9.718 -4.481 1.00 96.19 86 ALA A O 1
ATOM 629 N N . ASN A 1 87 ? 9.727 -8.775 -4.778 1.00 94.44 87 ASN A N 1
ATOM 630 C CA . ASN A 1 87 ? 10.420 -9.800 -3.994 1.00 94.44 87 ASN A CA 1
ATOM 631 C C . ASN A 1 87 ? 10.183 -9.671 -2.481 1.00 94.44 87 ASN A C 1
ATOM 633 O O . ASN A 1 87 ? 10.143 -10.686 -1.785 1.00 94.44 87 ASN A O 1
ATOM 637 N N . ASN A 1 88 ? 10.019 -8.451 -1.958 1.00 92.94 88 ASN A N 1
ATOM 638 C CA . ASN A 1 88 ? 9.893 -8.210 -0.515 1.00 92.94 88 ASN A CA 1
ATOM 639 C C . ASN A 1 88 ? 8.644 -7.409 -0.114 1.00 92.94 88 ASN A C 1
ATOM 641 O O . ASN A 1 88 ? 8.279 -7.422 1.062 1.00 92.94 88 ASN A O 1
ATOM 645 N N . PHE A 1 89 ? 7.929 -6.783 -1.058 1.00 96.19 89 PHE A N 1
ATOM 646 C CA . PHE A 1 89 ? 6.794 -5.906 -0.754 1.00 96.19 89 PHE A CA 1
ATOM 647 C C . PHE A 1 89 ? 5.718 -6.599 0.089 1.00 96.19 89 PHE A C 1
ATOM 649 O O . PHE A 1 89 ? 5.175 -6.005 1.018 1.00 96.19 89 PHE A O 1
ATOM 656 N N . ALA A 1 90 ? 5.469 -7.889 -0.158 1.00 96.88 90 ALA A N 1
ATOM 657 C CA . ALA A 1 90 ? 4.496 -8.675 0.600 1.00 96.88 90 ALA A CA 1
ATOM 658 C C . ALA A 1 90 ? 4.849 -8.865 2.091 1.00 96.88 90 ALA A C 1
ATOM 660 O O . ALA A 1 90 ? 3.962 -9.155 2.893 1.00 96.88 90 ALA A O 1
ATOM 661 N N . GLN A 1 91 ? 6.120 -8.723 2.475 1.00 95.81 91 GLN A N 1
ATOM 662 C CA . GLN A 1 91 ? 6.564 -8.825 3.871 1.00 95.81 91 GLN A CA 1
ATOM 663 C C . GLN A 1 91 ? 6.373 -7.502 4.625 1.00 95.81 91 GLN A C 1
ATOM 665 O O . GLN A 1 91 ? 6.088 -7.512 5.831 1.00 95.81 91 GLN A O 1
ATOM 670 N N . THR A 1 92 ? 6.473 -6.386 3.898 1.00 95.94 92 THR A N 1
ATOM 671 C CA . THR A 1 92 ? 6.395 -5.020 4.424 1.00 95.94 92 THR A CA 1
ATOM 672 C C . THR A 1 92 ? 4.971 -4.475 4.446 1.00 95.94 92 THR A C 1
ATOM 674 O O . THR A 1 92 ? 4.546 -3.892 5.443 1.00 95.94 92 THR A O 1
ATOM 677 N N . ALA A 1 93 ? 4.228 -4.658 3.357 1.00 97.12 93 ALA A N 1
ATOM 678 C CA . ALA A 1 93 ? 2.920 -4.053 3.184 1.00 97.12 93 ALA A CA 1
ATOM 679 C C . ALA A 1 93 ? 1.854 -4.695 4.082 1.00 97.12 93 ALA A C 1
ATOM 681 O O . ALA A 1 93 ? 1.887 -5.884 4.412 1.00 97.12 93 ALA A O 1
ATOM 682 N N . ILE A 1 94 ? 0.863 -3.891 4.450 1.00 96.94 94 ILE A N 1
ATOM 683 C CA . ILE A 1 94 ? -0.357 -4.350 5.098 1.00 96.94 94 ILE A CA 1
ATOM 684 C C . ILE A 1 94 ? -1.364 -4.667 3.998 1.00 96.94 94 ILE A C 1
ATOM 686 O O . ILE A 1 94 ? -1.847 -3.775 3.307 1.00 96.94 94 ILE A O 1
ATOM 690 N N . TRP A 1 95 ? -1.679 -5.953 3.858 1.00 96.31 95 TRP A N 1
ATOM 691 C CA . TRP A 1 95 ? -2.647 -6.459 2.893 1.00 96.31 95 TRP A CA 1
ATOM 692 C C . TRP A 1 95 ? -3.688 -7.321 3.593 1.00 96.31 95 TRP A C 1
ATOM 694 O O . TRP A 1 95 ? -3.363 -8.255 4.327 1.00 96.31 95 TRP A O 1
ATOM 704 N N . THR A 1 96 ? -4.951 -6.998 3.371 1.00 94.50 96 THR A N 1
ATOM 705 C CA . THR A 1 96 ? -6.108 -7.574 4.052 1.00 94.50 96 THR A CA 1
ATOM 706 C C . THR A 1 96 ? -7.113 -8.123 3.040 1.00 94.50 96 THR A C 1
ATOM 708 O O . THR A 1 96 ? -7.029 -7.872 1.839 1.00 94.50 96 THR A O 1
ATOM 711 N N . SER A 1 97 ? -8.132 -8.839 3.518 1.00 92.19 97 SER A N 1
ATOM 712 C CA . SER A 1 97 ? -9.218 -9.374 2.675 1.00 92.19 97 SER A CA 1
ATOM 713 C C . SER A 1 97 ? -10.085 -8.297 2.002 1.00 92.19 97 SER A C 1
ATOM 715 O O . SER A 1 97 ? -10.877 -8.583 1.090 1.00 92.19 97 SER A O 1
ATOM 717 N N . GLN A 1 98 ? -9.954 -7.051 2.458 1.00 90.25 98 GLN A N 1
ATOM 718 C CA . GLN A 1 98 ? -10.566 -5.890 1.831 1.00 90.25 98 GLN A CA 1
ATOM 719 C C . GLN A 1 98 ? -9.785 -5.414 0.600 1.00 90.25 98 GLN A C 1
ATOM 721 O O . GLN A 1 98 ? -10.389 -4.789 -0.263 1.00 90.25 98 GLN A O 1
ATOM 726 N N . ASP A 1 99 ? -8.489 -5.727 0.503 1.00 94.31 99 ASP A N 1
ATOM 727 C CA . ASP A 1 99 ? -7.620 -5.341 -0.615 1.00 94.31 99 ASP A CA 1
ATOM 728 C C . ASP A 1 99 ? -7.737 -6.333 -1.778 1.00 94.31 99 ASP A C 1
ATOM 730 O O . ASP A 1 99 ? -7.917 -5.938 -2.927 1.00 94.31 99 ASP A O 1
ATOM 734 N N . SER A 1 100 ? -7.743 -7.637 -1.488 1.00 95.94 100 SER A N 1
ATOM 735 C CA . SER A 1 100 ? -8.042 -8.688 -2.469 1.00 95.94 100 SER A CA 1
ATOM 736 C C . SER A 1 100 ? -8.476 -9.990 -1.789 1.00 95.94 100 SER A C 1
ATOM 738 O O . SER A 1 100 ? -8.239 -10.201 -0.600 1.00 95.94 100 SER A O 1
ATOM 740 N N . SER A 1 101 ? -9.131 -10.876 -2.544 1.00 95.19 101 SER A N 1
ATOM 741 C CA . SER A 1 101 ? -9.316 -12.278 -2.144 1.00 95.19 101 SER A CA 1
ATOM 742 C C . SER A 1 101 ? -8.015 -13.083 -2.249 1.00 95.19 101 SER A C 1
ATOM 744 O O . SER A 1 101 ? -7.859 -14.081 -1.548 1.00 95.19 101 SER A O 1
ATOM 746 N N . GLN A 1 102 ? -7.081 -12.655 -3.102 1.00 96.50 102 GLN A N 1
ATOM 747 C CA . GLN A 1 102 ? -5.770 -13.273 -3.264 1.00 96.50 102 GLN A CA 1
ATOM 748 C C . GLN A 1 102 ? -4.761 -12.679 -2.277 1.00 96.50 102 GLN A C 1
ATOM 750 O O . GLN A 1 102 ? -4.785 -11.486 -1.960 1.00 96.50 102 GLN A O 1
ATOM 755 N N . SER A 1 103 ? -3.842 -13.525 -1.806 1.00 97.12 103 SER A N 1
ATOM 756 C CA . SER A 1 103 ? -2.753 -13.074 -0.941 1.00 97.12 103 SER A CA 1
ATOM 757 C C . SER A 1 103 ? -1.772 -12.193 -1.718 1.00 97.12 103 SER A C 1
ATOM 759 O O . SER A 1 103 ? -1.474 -12.471 -2.885 1.00 97.12 103 SER A O 1
ATOM 761 N N . LEU A 1 104 ? -1.228 -11.165 -1.060 1.00 97.31 104 LEU A N 1
ATOM 762 C CA . LEU A 1 104 ? -0.228 -10.294 -1.677 1.00 97.31 104 LEU A CA 1
ATOM 763 C C . LEU A 1 104 ? 1.013 -11.079 -2.111 1.00 97.31 104 LEU A C 1
ATOM 765 O O . LEU A 1 104 ? 1.521 -10.852 -3.199 1.00 97.31 104 LEU A O 1
ATOM 769 N N . THR A 1 105 ? 1.455 -12.055 -1.314 1.00 97.88 105 THR A N 1
ATOM 770 C CA . THR A 1 105 ? 2.582 -12.936 -1.657 1.00 97.88 105 THR A CA 1
ATOM 771 C C . THR A 1 105 ? 2.360 -13.657 -2.986 1.00 97.88 105 THR A C 1
ATOM 773 O O . THR A 1 105 ? 3.252 -13.673 -3.829 1.00 97.88 105 THR A O 1
ATOM 776 N N . THR A 1 106 ? 1.165 -14.212 -3.216 1.00 97.94 106 THR A N 1
ATOM 777 C CA . THR A 1 106 ? 0.830 -14.869 -4.489 1.00 97.94 106 THR A CA 1
ATOM 778 C C . THR A 1 106 ? 0.867 -13.883 -5.652 1.00 97.94 106 THR A C 1
ATOM 780 O O . THR A 1 106 ? 1.492 -14.175 -6.668 1.00 97.94 106 THR A O 1
ATOM 783 N N . LEU A 1 107 ? 0.233 -12.717 -5.497 1.00 98.00 107 LEU A N 1
ATOM 784 C CA . LEU A 1 107 ? 0.177 -11.689 -6.539 1.00 98.00 107 LEU A CA 1
ATOM 785 C C . LEU A 1 107 ? 1.576 -11.172 -6.905 1.00 98.00 107 LEU A C 1
ATOM 787 O O . LEU A 1 107 ? 1.902 -11.043 -8.081 1.00 98.00 107 LEU A O 1
ATOM 791 N N . MET A 1 108 ? 2.429 -10.934 -5.908 1.00 98.31 108 MET A N 1
ATOM 792 C CA . MET A 1 108 ? 3.803 -10.489 -6.133 1.00 98.31 108 MET A CA 1
ATOM 793 C C . MET A 1 108 ? 4.645 -11.562 -6.835 1.00 98.31 108 MET A C 1
ATOM 795 O O . MET A 1 108 ? 5.306 -11.257 -7.824 1.00 98.31 108 MET A O 1
ATOM 799 N N . HIS A 1 109 ? 4.561 -12.833 -6.420 1.00 98.00 109 HIS A N 1
ATOM 800 C CA . HIS A 1 109 ? 5.241 -13.927 -7.128 1.00 98.00 109 HIS A CA 1
ATOM 801 C C . HIS A 1 109 ? 4.794 -14.057 -8.586 1.00 98.00 109 HIS A C 1
ATOM 803 O O . HIS A 1 109 ? 5.612 -14.347 -9.458 1.00 98.00 109 HIS A O 1
ATOM 809 N N . GLN A 1 110 ? 3.508 -13.835 -8.857 1.00 97.12 110 GLN A N 1
ATOM 810 C CA . GLN A 1 110 ? 2.987 -13.842 -10.216 1.00 97.12 110 GLN A CA 1
ATOM 811 C C . GLN A 1 110 ? 3.569 -12.702 -11.060 1.00 97.12 110 GLN A C 1
ATOM 813 O O . GLN A 1 110 ? 3.955 -12.957 -12.197 1.00 97.12 110 GLN A O 1
ATOM 818 N N . LEU A 1 111 ? 3.702 -11.488 -10.513 1.00 97.44 111 LEU A N 1
ATOM 819 C CA . LEU A 1 111 ? 4.373 -10.384 -11.210 1.00 97.44 111 LEU A CA 1
ATOM 820 C C . LEU A 1 111 ? 5.859 -10.684 -11.466 1.00 97.44 111 LEU A C 1
ATOM 822 O O . LEU A 1 111 ? 6.331 -10.490 -12.583 1.00 97.44 111 LEU A O 1
ATOM 826 N N . VAL A 1 112 ? 6.581 -11.225 -10.475 1.00 97.25 112 VAL A N 1
ATOM 827 C CA . VAL A 1 112 ? 7.992 -11.632 -10.634 1.00 97.25 112 VAL A CA 1
ATOM 828 C C . VAL A 1 112 ? 8.146 -12.653 -11.763 1.00 97.25 112 VAL A C 1
ATOM 830 O O . VAL A 1 112 ? 9.064 -12.544 -12.575 1.00 97.25 112 VAL A O 1
ATOM 833 N N . ALA A 1 113 ? 7.227 -13.616 -11.863 1.00 97.06 113 ALA A N 1
ATOM 834 C CA . ALA A 1 113 ? 7.248 -14.631 -12.914 1.00 97.06 113 ALA A CA 1
ATOM 835 C C . ALA A 1 113 ? 7.065 -14.057 -14.334 1.00 97.06 113 ALA A C 1
ATOM 837 O O . ALA A 1 113 ? 7.435 -14.721 -15.298 1.00 97.06 113 ALA A O 1
ATOM 838 N N . GLN A 1 114 ? 6.526 -12.840 -14.475 1.00 96.06 114 GLN A N 1
ATOM 839 C CA . GLN A 1 114 ? 6.335 -12.177 -15.770 1.00 96.06 114 GLN A CA 1
ATOM 840 C C . GLN A 1 114 ? 7.517 -11.296 -16.203 1.00 96.06 114 GLN A C 1
ATOM 842 O O . GLN A 1 114 ? 7.517 -10.803 -17.329 1.00 96.06 114 GLN A O 1
ATOM 847 N N . ARG A 1 115 ? 8.540 -11.100 -15.357 1.00 95.25 115 ARG A N 1
ATOM 848 C CA . ARG A 1 115 ? 9.683 -10.209 -15.646 1.00 95.25 115 ARG A CA 1
ATOM 849 C C . ARG A 1 115 ? 10.352 -10.498 -16.989 1.00 95.25 115 ARG A C 1
ATOM 851 O O . ARG A 1 115 ? 10.619 -9.576 -17.751 1.00 95.25 115 ARG A O 1
ATOM 858 N N . SER A 1 116 ? 10.594 -11.772 -17.300 1.00 90.44 116 SER A N 1
ATOM 859 C CA . SER A 1 116 ? 11.228 -12.167 -18.562 1.00 90.44 116 SER A CA 1
ATOM 860 C C . SER A 1 116 ? 10.373 -11.784 -19.771 1.00 90.44 116 SER A C 1
ATOM 862 O O . SER A 1 116 ? 10.899 -11.188 -20.707 1.00 90.44 116 SER A O 1
ATOM 864 N N . THR A 1 117 ? 9.070 -12.069 -19.745 1.00 89.19 117 THR A N 1
ATOM 865 C CA . THR A 1 117 ? 8.124 -11.710 -20.814 1.00 89.19 117 THR A CA 1
ATOM 866 C C . THR A 1 117 ? 8.057 -10.197 -21.012 1.00 89.19 117 THR A C 1
ATOM 868 O O . THR A 1 117 ? 8.171 -9.723 -22.142 1.00 89.19 117 THR A O 1
ATOM 871 N N . THR A 1 118 ? 7.974 -9.434 -19.917 1.00 89.50 118 THR A N 1
ATOM 872 C CA . THR A 1 118 ? 7.925 -7.964 -19.937 1.00 89.50 118 THR A CA 1
ATOM 873 C C . THR A 1 118 ? 9.096 -7.358 -20.707 1.00 89.50 118 THR A C 1
ATOM 875 O O . THR A 1 118 ? 8.895 -6.484 -21.548 1.00 89.50 118 THR A O 1
ATOM 878 N N . THR A 1 119 ? 10.316 -7.851 -20.476 1.00 83.50 119 THR A N 1
ATOM 879 C CA . THR A 1 119 ? 11.523 -7.343 -21.148 1.00 83.50 119 THR A CA 1
ATOM 880 C C . THR A 1 119 ? 11.538 -7.643 -22.649 1.00 83.50 119 THR A C 1
ATOM 882 O O . THR A 1 119 ? 12.080 -6.855 -23.420 1.00 83.50 119 THR A O 1
ATOM 885 N N . HIS A 1 120 ? 10.947 -8.761 -23.082 1.00 84.38 120 HIS A N 1
ATOM 886 C CA . HIS A 1 120 ? 10.911 -9.134 -24.500 1.00 84.38 120 HIS A CA 1
ATOM 887 C C . HIS A 1 120 ? 9.803 -8.401 -25.266 1.00 84.38 120 HIS A C 1
ATOM 889 O O . HIS A 1 120 ? 10.019 -7.977 -26.399 1.00 84.38 120 HIS A O 1
ATOM 895 N N . GLU A 1 121 ? 8.625 -8.247 -24.660 1.00 88.62 121 GLU A N 1
ATOM 896 C CA . GLU A 1 121 ? 7.442 -7.697 -25.333 1.00 88.62 121 GLU A CA 1
ATOM 897 C C . GLU A 1 121 ? 7.239 -6.194 -25.086 1.00 88.62 121 GLU A C 1
ATOM 899 O O . GLU A 1 121 ? 6.445 -5.560 -25.779 1.00 88.62 121 GLU A O 1
ATOM 904 N N . ASN A 1 122 ? 7.961 -5.600 -24.128 1.00 91.69 122 ASN A N 1
ATOM 905 C CA . ASN A 1 122 ? 7.748 -4.230 -23.643 1.00 91.69 122 ASN A CA 1
ATOM 906 C C . ASN A 1 122 ? 6.294 -3.967 -23.202 1.00 91.69 122 ASN A C 1
ATOM 908 O O . ASN A 1 122 ? 5.747 -2.878 -23.404 1.00 91.69 122 ASN A O 1
ATOM 912 N N . VAL A 1 123 ? 5.667 -4.976 -22.592 1.00 93.88 123 VAL A N 1
ATOM 913 C CA . VAL A 1 123 ? 4.315 -4.908 -22.028 1.00 93.88 123 VAL A CA 1
ATOM 914 C C . VAL A 1 123 ? 4.408 -5.111 -20.525 1.00 93.88 123 VAL A C 1
ATOM 916 O O . VAL A 1 123 ? 5.009 -6.078 -20.073 1.00 93.88 123 VAL A O 1
ATOM 919 N N . LEU A 1 124 ? 3.813 -4.202 -19.752 1.00 96.69 124 LEU A N 1
ATOM 920 C CA . LEU A 1 124 ? 3.900 -4.197 -18.294 1.00 96.69 124 LEU A CA 1
ATOM 921 C C . LEU A 1 124 ? 2.693 -4.898 -17.639 1.00 96.69 124 LEU A C 1
ATOM 923 O O . LEU A 1 124 ? 1.579 -4.372 -17.714 1.00 96.69 124 LEU A O 1
ATOM 927 N N . PRO A 1 125 ? 2.878 -6.032 -16.943 1.00 98.00 125 PRO A N 1
ATOM 928 C CA . PRO A 1 125 ? 1.831 -6.657 -16.145 1.00 98.00 125 PRO A CA 1
ATOM 929 C C . PRO A 1 125 ? 1.442 -5.779 -14.963 1.00 98.00 125 PRO A C 1
ATOM 931 O O . PRO A 1 125 ? 2.297 -5.337 -14.193 1.00 98.00 125 PRO A O 1
ATOM 934 N N . ALA A 1 126 ? 0.140 -5.546 -14.816 1.00 98.00 126 ALA A N 1
ATOM 935 C CA . ALA A 1 126 ? -0.394 -4.657 -13.801 1.00 98.00 126 ALA A CA 1
ATOM 936 C C . ALA A 1 126 ? -1.534 -5.294 -13.008 1.00 98.00 126 ALA A C 1
ATOM 938 O O . ALA A 1 126 ? -2.475 -5.852 -13.576 1.00 98.00 126 ALA A O 1
ATOM 939 N N . LEU A 1 127 ? -1.456 -5.160 -11.685 1.00 98.31 127 LEU A N 1
ATOM 940 C CA . LEU A 1 127 ? -2.586 -5.351 -10.785 1.00 98.31 127 LEU A CA 1
ATOM 941 C C . LEU A 1 127 ? -3.351 -4.035 -10.728 1.00 98.31 127 LEU A C 1
ATOM 943 O O . LEU A 1 127 ? -2.755 -2.976 -10.528 1.00 98.31 127 LEU A O 1
ATOM 947 N N . ILE A 1 128 ? -4.658 -4.088 -10.919 1.00 97.94 128 ILE A N 1
ATOM 948 C CA . ILE A 1 128 ? -5.474 -2.888 -11.110 1.00 97.94 128 ILE A CA 1
ATOM 949 C C . ILE A 1 128 ? -6.610 -2.934 -10.105 1.00 97.94 128 ILE A C 1
ATOM 951 O O . ILE A 1 128 ? -7.212 -3.991 -9.901 1.00 97.94 128 ILE A O 1
ATOM 955 N N . ASP A 1 129 ? -6.888 -1.808 -9.454 1.00 96.94 129 ASP A N 1
ATOM 956 C CA . ASP A 1 129 ? -8.020 -1.767 -8.540 1.00 96.94 129 ASP A CA 1
ATOM 957 C C . ASP A 1 129 ? -9.371 -1.851 -9.261 1.00 96.94 129 ASP A C 1
ATOM 959 O O . ASP A 1 129 ? -9.503 -1.505 -10.434 1.00 96.94 129 ASP A O 1
ATOM 963 N N . ALA A 1 130 ? -10.397 -2.299 -8.541 1.00 96.62 130 ALA A N 1
ATOM 964 C CA . ALA A 1 130 ? -11.722 -2.535 -9.099 1.00 96.62 130 ALA A CA 1
ATOM 965 C C . ALA A 1 130 ? -12.334 -1.266 -9.716 1.00 96.62 130 ALA A C 1
ATOM 967 O O . ALA A 1 130 ? -13.061 -1.340 -10.704 1.00 96.62 130 ALA A O 1
ATOM 968 N N . GLY A 1 131 ? -12.048 -0.084 -9.158 1.00 94.75 131 GLY A N 1
ATOM 969 C CA . GLY A 1 131 ? -12.529 1.191 -9.698 1.00 94.75 131 GLY A CA 1
ATOM 970 C C . GLY A 1 131 ? -11.976 1.453 -11.098 1.00 94.75 131 GLY A C 1
ATOM 971 O O . GLY A 1 131 ? -12.736 1.640 -12.050 1.00 94.75 131 GLY A O 1
ATOM 972 N N . THR A 1 132 ? -10.654 1.382 -11.230 1.00 96.38 132 THR A N 1
ATOM 973 C CA . THR A 1 132 ? -9.927 1.574 -12.489 1.00 96.38 132 THR A CA 1
ATOM 974 C C . THR A 1 132 ? -10.252 0.469 -13.489 1.00 96.38 132 THR A C 1
ATOM 976 O O . THR A 1 132 ? -10.466 0.754 -14.666 1.00 96.38 132 THR A O 1
ATOM 979 N N . TRP A 1 133 ? -10.347 -0.779 -13.022 1.00 97.19 133 TRP A N 1
ATOM 980 C CA . TRP A 1 133 ? -10.718 -1.942 -13.827 1.00 97.19 133 TRP A CA 1
ATOM 981 C C . TRP A 1 133 ? -12.071 -1.743 -14.510 1.00 97.19 133 TRP A C 1
ATOM 983 O O . TRP A 1 133 ? -12.184 -1.864 -15.730 1.00 97.19 133 TRP A O 1
ATOM 993 N N . ASN A 1 134 ? -13.086 -1.358 -13.731 1.00 95.56 134 ASN A N 1
ATOM 994 C CA . ASN A 1 134 ? -14.433 -1.114 -14.238 1.00 95.56 134 ASN A CA 1
ATOM 995 C C . ASN A 1 134 ? -14.501 0.120 -15.142 1.00 95.56 134 ASN A C 1
ATOM 997 O O . ASN A 1 134 ? -15.188 0.086 -16.161 1.00 95.56 134 ASN A O 1
ATOM 1001 N N . GLN A 1 135 ? -13.788 1.197 -14.797 1.00 95.00 135 GLN A N 1
ATOM 1002 C CA . GLN A 1 135 ? -13.780 2.432 -15.584 1.00 95.00 135 GLN A CA 1
ATOM 1003 C C . GLN A 1 135 ? -13.106 2.261 -16.952 1.00 95.00 135 GLN A C 1
ATOM 1005 O O . GLN A 1 135 ? -13.504 2.910 -17.917 1.00 95.00 135 GLN A O 1
ATOM 1010 N N . LEU A 1 136 ? -12.097 1.394 -17.039 1.00 95.75 136 LEU A N 1
ATOM 1011 C CA . LEU A 1 136 ? -11.445 1.033 -18.298 1.00 95.75 136 LEU A CA 1
ATOM 1012 C C . LEU A 1 136 ? -12.140 -0.124 -19.028 1.00 95.75 136 LEU A C 1
ATOM 1014 O O . LEU A 1 136 ? -11.717 -0.459 -20.128 1.00 95.75 136 LEU A O 1
ATOM 1018 N N . HIS A 1 137 ? -13.193 -0.708 -18.443 1.00 95.75 137 HIS A N 1
ATOM 1019 C CA . HIS A 1 137 ? -13.895 -1.886 -18.961 1.00 95.75 137 HIS A CA 1
ATOM 1020 C C . HIS A 1 137 ? -12.972 -3.082 -19.231 1.00 95.75 137 HIS A C 1
ATOM 1022 O O . HIS A 1 137 ? -13.168 -3.810 -20.201 1.00 95.75 137 HIS A O 1
ATOM 1028 N N . LEU A 1 138 ? -11.973 -3.279 -18.367 1.00 96.62 138 LEU A N 1
ATOM 1029 C CA . LEU A 1 138 ? -10.932 -4.271 -18.598 1.00 96.62 138 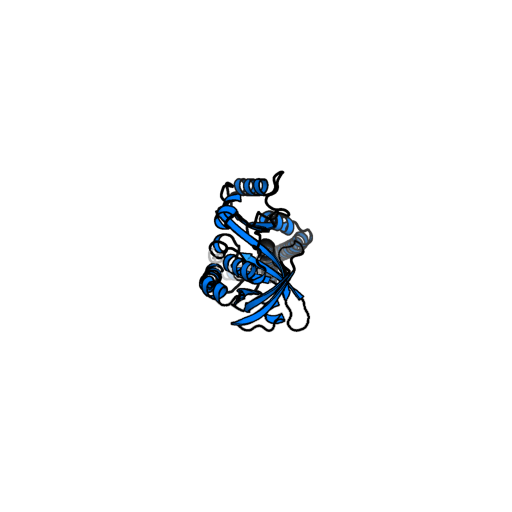LEU A CA 1
ATOM 1030 C C . LEU A 1 138 ? -11.431 -5.698 -18.407 1.00 96.62 138 LEU A C 1
ATOM 1032 O O . LEU A 1 138 ? -12.280 -6.009 -17.568 1.00 96.62 138 LEU A O 1
ATOM 1036 N N . THR A 1 139 ? -10.803 -6.587 -19.157 1.00 97.12 139 THR A N 1
ATOM 1037 C CA . THR A 1 139 ? -10.831 -8.027 -18.947 1.00 97.12 139 THR A CA 1
ATOM 1038 C C . THR A 1 139 ? -9.423 -8.549 -18.674 1.00 97.12 139 THR A C 1
ATOM 1040 O O . THR A 1 139 ? -8.420 -7.920 -19.011 1.00 97.12 139 THR A O 1
ATOM 1043 N N . GLN A 1 140 ? -9.318 -9.704 -18.015 1.00 96.88 140 GLN A N 1
ATOM 1044 C CA . GLN A 1 140 ? -8.010 -10.275 -17.704 1.00 96.88 140 GLN A CA 1
ATOM 1045 C C . GLN A 1 140 ? -7.235 -10.601 -18.985 1.00 96.88 140 GLN A C 1
ATOM 1047 O O . GLN A 1 140 ? -7.746 -11.277 -19.873 1.00 96.88 140 GLN A O 1
ATOM 1052 N N . GLY A 1 141 ? -5.987 -10.136 -19.051 1.00 96.12 141 GLY A N 1
ATOM 1053 C CA . GLY A 1 141 ? -5.123 -10.263 -20.224 1.00 96.12 141 GLY A CA 1
ATOM 1054 C C . GLY A 1 141 ? -5.307 -9.155 -21.264 1.00 96.12 141 GLY A C 1
ATOM 1055 O O . GLY A 1 141 ? -4.597 -9.143 -22.266 1.00 96.12 141 GLY A O 1
ATOM 1056 N N . GLU A 1 142 ? -6.222 -8.211 -21.049 1.00 96.19 142 GLU A N 1
ATOM 1057 C CA . GLU A 1 142 ? -6.439 -7.106 -21.977 1.00 96.19 142 GLU A CA 1
ATOM 1058 C C . GLU A 1 142 ? -5.308 -6.079 -21.921 1.00 96.19 142 GLU A C 1
ATOM 1060 O O . GLU A 1 142 ? -4.765 -5.770 -20.858 1.00 96.19 142 GLU A O 1
ATOM 1065 N N . HIS A 1 143 ? -4.959 -5.529 -23.083 1.00 95.56 143 HIS A N 1
ATOM 1066 C CA . HIS A 1 143 ? -3.952 -4.486 -23.183 1.00 95.56 143 HIS A CA 1
ATOM 1067 C C . HIS A 1 143 ? -4.590 -3.112 -23.009 1.00 95.56 143 HIS A C 1
ATOM 1069 O O . HIS A 1 143 ? -5.584 -2.783 -23.651 1.00 95.56 143 HIS A O 1
ATOM 1075 N N . PHE A 1 144 ? -3.954 -2.266 -22.212 1.00 96.00 144 PHE A N 1
ATOM 1076 C CA . PHE A 1 144 ? -4.341 -0.872 -22.041 1.00 96.00 144 PHE A CA 1
ATOM 1077 C C . PHE A 1 144 ? -3.103 0.019 -22.022 1.00 96.00 144 PHE A C 1
ATOM 1079 O O . PHE A 1 144 ? -1.964 -0.450 -22.008 1.00 96.00 144 PHE A O 1
ATOM 1086 N N . ARG A 1 145 ? -3.313 1.332 -22.095 1.00 95.12 145 ARG A N 1
ATOM 1087 C CA . ARG A 1 145 ? -2.231 2.306 -22.240 1.00 95.12 145 ARG A CA 1
ATOM 1088 C C . ARG A 1 145 ? -2.257 3.305 -21.097 1.00 95.12 145 ARG A C 1
ATOM 1090 O O . ARG A 1 145 ? -3.298 3.890 -20.805 1.00 95.12 145 ARG A O 1
ATOM 1097 N N . LEU A 1 146 ? -1.090 3.531 -20.506 1.00 95.00 146 LEU A N 1
ATOM 1098 C CA . LEU A 1 146 ? -0.866 4.563 -19.504 1.00 95.00 146 LEU A CA 1
ATOM 1099 C C . LEU A 1 146 ? -0.005 5.666 -20.096 1.00 95.00 146 LEU A C 1
ATOM 1101 O O . LEU A 1 146 ? 1.137 5.428 -20.483 1.00 95.00 146 LEU A O 1
ATOM 1105 N N . ALA A 1 147 ? -0.547 6.877 -20.159 1.00 93.69 147 ALA A N 1
ATOM 1106 C CA . ALA A 1 147 ? 0.240 8.065 -20.427 1.00 93.69 147 ALA A CA 1
ATOM 1107 C C . ALA A 1 147 ? 0.958 8.475 -19.137 1.00 93.69 147 ALA A C 1
ATOM 1109 O O . ALA A 1 147 ? 0.332 8.892 -18.159 1.00 93.69 147 ALA A O 1
ATOM 1110 N N . VAL A 1 148 ? 2.276 8.318 -19.133 1.00 89.69 148 VAL A N 1
ATOM 1111 C CA . VAL A 1 148 ? 3.146 8.717 -18.032 1.00 89.69 148 VAL A CA 1
ATOM 1112 C C . VAL A 1 148 ? 3.729 10.079 -18.367 1.00 89.69 148 VAL A C 1
ATOM 1114 O O . VAL A 1 148 ? 4.338 10.265 -19.418 1.00 89.69 148 VAL A O 1
ATOM 1117 N N . ASN A 1 149 ? 3.503 11.041 -17.480 1.00 76.56 149 ASN A N 1
ATOM 1118 C CA . ASN A 1 149 ? 4.055 12.381 -17.593 1.00 76.56 149 ASN A CA 1
ATOM 1119 C C . ASN A 1 149 ? 4.884 12.617 -16.341 1.00 76.56 149 ASN A C 1
ATOM 1121 O O . ASN A 1 149 ? 4.321 12.672 -15.246 1.00 76.56 149 ASN A O 1
ATOM 1125 N N . ASN A 1 150 ? 6.199 12.752 -16.492 1.00 65.62 150 ASN A N 1
ATOM 1126 C CA . ASN A 1 150 ? 7.046 13.167 -15.387 1.00 65.62 150 ASN A CA 1
ATOM 1127 C C . ASN A 1 150 ? 7.653 14.545 -15.700 1.00 65.62 150 ASN A C 1
ATOM 1129 O O . ASN A 1 150 ? 8.421 14.657 -16.657 1.00 65.62 150 ASN A O 1
ATOM 1133 N N . PRO A 1 151 ? 7.295 15.604 -14.948 1.00 51.78 151 PRO A N 1
ATOM 1134 C CA . PRO A 1 151 ? 7.756 16.967 -15.218 1.00 51.78 151 PRO A CA 1
ATOM 1135 C C . PRO A 1 151 ? 9.252 17.196 -14.934 1.00 51.78 151 PRO A C 1
ATOM 1137 O O . PRO A 1 151 ? 9.748 18.284 -15.209 1.00 51.78 151 PRO A O 1
ATOM 1140 N N . SER A 1 152 ? 9.974 16.211 -14.389 1.00 53.84 152 SER A N 1
ATOM 1141 C CA . SER A 1 152 ? 11.384 16.317 -13.986 1.00 53.84 152 SER A CA 1
ATOM 1142 C C . SER A 1 152 ? 12.369 15.621 -14.945 1.00 53.84 152 SER A C 1
ATOM 1144 O O . SER A 1 152 ? 13.230 14.870 -14.498 1.00 53.84 152 SER A O 1
ATOM 1146 N N . ASP A 1 153 ? 12.248 15.844 -16.260 1.00 52.94 153 ASP A N 1
ATOM 1147 C CA . ASP A 1 153 ? 13.190 15.349 -17.296 1.00 52.94 153 ASP A CA 1
ATOM 1148 C C . ASP A 1 153 ? 13.359 13.818 -17.401 1.00 52.94 153 ASP A C 1
ATOM 1150 O O . ASP A 1 153 ? 14.275 13.322 -18.050 1.00 52.94 153 ASP A O 1
ATOM 1154 N N . THR A 1 154 ? 12.452 13.029 -16.819 1.00 56.28 154 THR A N 1
ATOM 1155 C CA . THR A 1 154 ? 12.572 11.555 -16.779 1.00 56.28 154 THR A CA 1
ATOM 1156 C C . THR A 1 154 ? 11.900 10.833 -17.949 1.00 56.28 154 THR A C 1
ATOM 1158 O O . THR A 1 154 ? 12.044 9.626 -18.081 1.00 56.28 154 THR A O 1
ATOM 1161 N N . GLY A 1 155 ? 11.245 11.562 -18.852 1.00 63.16 155 GLY A N 1
ATOM 1162 C CA . GLY A 1 155 ? 10.558 11.005 -20.016 1.00 63.16 155 GLY A CA 1
ATOM 1163 C C . GLY A 1 155 ? 9.040 11.085 -19.872 1.00 63.16 155 GLY A C 1
ATOM 1164 O O . GLY A 1 155 ? 8.467 10.789 -18.822 1.00 63.16 155 GLY A O 1
ATOM 1165 N N . SER A 1 156 ? 8.384 11.526 -20.944 1.00 79.69 156 SER A N 1
ATOM 1166 C CA . SER A 1 156 ? 6.927 11.507 -21.080 1.00 79.69 156 SER A CA 1
ATOM 1167 C C . SER A 1 156 ? 6.561 10.630 -22.264 1.00 79.69 156 SER A C 1
ATOM 1169 O O . SER A 1 156 ? 7.209 10.682 -23.310 1.00 79.69 156 SER A O 1
ATOM 1171 N N . GLY A 1 157 ? 5.517 9.829 -22.119 1.00 87.44 157 GLY A N 1
ATOM 1172 C CA . GLY A 1 157 ? 5.071 8.974 -23.203 1.00 87.44 157 GLY A CA 1
ATOM 1173 C C . GLY A 1 157 ? 4.017 7.987 -22.764 1.00 87.44 157 GLY A C 1
ATOM 1174 O O . GLY A 1 157 ? 3.286 8.214 -21.804 1.00 87.44 157 GLY A O 1
ATOM 1175 N N . THR A 1 158 ? 3.897 6.896 -23.510 1.00 92.00 158 THR A N 1
ATOM 1176 C CA . THR A 1 158 ? 2.870 5.894 -23.254 1.00 92.00 158 THR A CA 1
ATOM 1177 C C . THR A 1 158 ? 3.487 4.535 -23.025 1.00 92.00 158 THR A C 1
ATOM 1179 O O . THR A 1 158 ? 4.305 4.084 -23.821 1.00 92.00 158 THR A O 1
ATOM 1182 N N . ILE A 1 159 ? 3.032 3.874 -21.971 1.00 94.00 159 ILE A N 1
ATOM 1183 C CA . ILE A 1 159 ? 3.423 2.518 -21.620 1.00 94.00 159 ILE A CA 1
ATOM 1184 C C . ILE A 1 159 ? 2.236 1.607 -21.891 1.00 94.00 159 ILE A C 1
ATOM 1186 O O . ILE A 1 159 ? 1.104 1.916 -21.511 1.00 94.00 159 ILE A O 1
ATOM 1190 N N . THR A 1 160 ? 2.499 0.507 -22.590 1.00 95.88 160 THR A N 1
ATOM 1191 C CA . THR A 1 160 ? 1.509 -0.546 -22.802 1.00 95.88 160 THR A CA 1
ATOM 1192 C C . THR A 1 160 ? 1.535 -1.470 -21.597 1.00 95.88 160 THR A C 1
ATOM 1194 O O . THR A 1 160 ? 2.583 -1.991 -21.220 1.00 95.88 160 THR A O 1
ATOM 1197 N N . CYS A 1 161 ? 0.374 -1.670 -20.996 1.00 97.19 161 CYS A N 1
ATOM 1198 C CA . CYS A 1 161 ? 0.180 -2.540 -19.854 1.00 97.19 161 CYS A CA 1
ATOM 1199 C C . CYS A 1 161 ? -0.750 -3.688 -20.235 1.00 97.19 161 CYS A C 1
ATOM 1201 O O . CYS A 1 161 ? -1.585 -3.537 -21.126 1.00 97.19 161 CYS A O 1
ATOM 1203 N N . ILE A 1 162 ? -0.632 -4.807 -19.528 1.00 97.00 162 ILE A N 1
ATOM 1204 C CA . ILE A 1 162 ? -1.591 -5.909 -19.580 1.00 97.00 162 ILE A CA 1
ATOM 1205 C C . ILE A 1 162 ? -2.316 -6.005 -18.238 1.00 97.00 162 ILE A C 1
ATOM 1207 O O . ILE A 1 162 ? -1.690 -5.977 -17.173 1.00 97.00 162 ILE A O 1
ATOM 1211 N N . ALA A 1 163 ? -3.644 -6.082 -18.291 1.00 97.44 163 ALA A N 1
ATOM 1212 C CA . ALA A 1 163 ? -4.524 -6.212 -17.140 1.00 97.44 163 ALA A CA 1
ATOM 1213 C C . ALA A 1 163 ? -4.356 -7.607 -16.523 1.00 97.44 163 ALA A C 1
ATOM 1215 O O . ALA A 1 163 ? -5.043 -8.563 -16.882 1.00 97.44 163 ALA A O 1
ATOM 1216 N N . PHE A 1 164 ? -3.375 -7.743 -15.632 1.00 97.31 164 PHE A N 1
ATOM 1217 C CA . PHE A 1 164 ? -2.922 -9.043 -15.152 1.00 97.31 164 PHE A CA 1
ATOM 1218 C C . PHE A 1 164 ? -3.908 -9.659 -14.157 1.00 97.31 164 PHE A C 1
ATOM 1220 O O . PHE A 1 164 ? -4.257 -10.837 -14.271 1.00 97.31 164 PHE A O 1
ATOM 1227 N N . ALA A 1 165 ? -4.371 -8.855 -13.198 1.00 97.56 165 ALA A N 1
ATOM 1228 C CA . ALA A 1 165 ? -5.426 -9.236 -12.269 1.00 97.56 165 ALA A CA 1
ATOM 1229 C C . ALA A 1 165 ? -6.147 -8.008 -11.699 1.00 97.56 165 ALA A C 1
ATOM 1231 O O . ALA A 1 165 ? -5.545 -6.948 -11.499 1.00 97.56 165 ALA A O 1
ATOM 1232 N N . GLU A 1 166 ? -7.427 -8.192 -11.390 1.00 97.69 166 GLU A N 1
ATOM 1233 C CA . GLU A 1 166 ? -8.222 -7.247 -10.613 1.00 97.69 166 GLU A CA 1
ATOM 1234 C C . GLU A 1 166 ? -7.972 -7.466 -9.114 1.00 97.69 166 GLU A C 1
ATOM 1236 O O . GLU A 1 166 ? -7.983 -8.593 -8.609 1.00 97.69 166 GLU A O 1
ATOM 1241 N N . VAL A 1 167 ? -7.786 -6.375 -8.380 1.00 97.38 167 VAL A N 1
ATOM 1242 C CA . VAL A 1 167 ? -7.823 -6.348 -6.914 1.00 97.38 167 VAL A CA 1
ATOM 1243 C C . VAL A 1 167 ? -8.898 -5.368 -6.462 1.00 97.38 167 VAL A C 1
ATOM 1245 O O . VAL A 1 167 ? -9.267 -4.458 -7.192 1.00 97.38 167 VAL A O 1
ATOM 1248 N N . LYS A 1 168 ? -9.428 -5.508 -5.247 1.00 96.00 168 LYS A N 1
ATOM 1249 C CA . LYS A 1 168 ? -10.506 -4.618 -4.783 1.00 96.00 168 LYS A CA 1
ATOM 1250 C C . LYS A 1 168 ? -10.007 -3.188 -4.595 1.00 96.00 168 LYS A C 1
ATOM 1252 O O . LYS A 1 168 ? -10.706 -2.246 -4.953 1.00 96.00 168 LYS A O 1
ATOM 1257 N N . ARG A 1 169 ? -8.815 -3.033 -4.016 1.00 94.06 169 ARG A N 1
ATOM 1258 C CA . ARG A 1 169 ? -8.156 -1.741 -3.788 1.00 94.06 169 ARG A CA 1
ATOM 1259 C C . ARG A 1 169 ? -6.654 -1.933 -3.599 1.00 94.06 169 ARG A C 1
ATOM 1261 O O . ARG A 1 169 ? -6.212 -3.002 -3.183 1.00 94.06 169 ARG A O 1
ATOM 1268 N N . ILE A 1 170 ? -5.886 -0.884 -3.872 1.00 96.50 170 ILE A N 1
ATOM 1269 C CA . ILE A 1 170 ? -4.432 -0.865 -3.682 1.00 96.50 170 ILE A CA 1
ATOM 1270 C C . ILE A 1 170 ? -4.104 0.176 -2.606 1.00 96.50 170 ILE A C 1
ATOM 1272 O O . ILE A 1 170 ? -4.402 1.356 -2.809 1.00 96.50 170 ILE A O 1
ATOM 1276 N N . PRO A 1 171 ? -3.502 -0.209 -1.466 1.00 94.50 171 PRO A N 1
ATOM 1277 C CA . PRO A 1 171 ? -3.114 0.748 -0.437 1.00 94.50 171 PRO A CA 1
ATOM 1278 C C . PRO A 1 171 ? -2.193 1.850 -0.970 1.00 94.50 171 PRO A C 1
ATOM 1280 O O . PRO A 1 171 ? -1.441 1.653 -1.924 1.00 94.50 171 PRO A O 1
ATOM 1283 N N . THR A 1 172 ? -2.229 3.014 -0.328 1.00 91.69 172 THR A N 1
ATOM 1284 C CA . THR A 1 172 ? -1.559 4.265 -0.726 1.00 91.69 172 THR A CA 1
ATOM 1285 C C . THR A 1 172 ? -2.060 4.886 -2.030 1.00 91.69 172 THR A C 1
ATOM 1287 O O . THR A 1 172 ? -1.425 5.814 -2.530 1.00 91.69 172 THR A O 1
ATOM 1290 N N . THR A 1 173 ? -3.180 4.407 -2.584 1.00 90.62 173 THR A N 1
ATOM 1291 C CA . THR A 1 173 ? -3.825 4.991 -3.770 1.00 90.62 173 THR A CA 1
ATOM 1292 C C . THR A 1 173 ? -5.204 5.558 -3.423 1.00 90.62 173 THR A C 1
ATOM 1294 O O . THR A 1 173 ? -5.796 5.166 -2.427 1.00 90.62 173 THR A O 1
ATOM 1297 N N . ASN A 1 174 ? -5.728 6.517 -4.194 1.00 83.00 174 ASN A N 1
ATOM 1298 C CA . ASN A 1 174 ? -7.039 7.136 -3.927 1.00 83.00 174 ASN A CA 1
ATOM 1299 C C . ASN A 1 174 ? -8.170 6.478 -4.746 1.00 83.00 174 ASN A C 1
ATOM 1301 O O . ASN A 1 174 ? -8.892 7.177 -5.449 1.00 83.00 174 ASN A O 1
ATOM 1305 N N . ASN A 1 175 ? -8.325 5.149 -4.668 1.00 76.12 175 ASN A N 1
ATOM 1306 C CA . ASN A 1 175 ? -9.335 4.357 -5.407 1.00 76.12 175 ASN A CA 1
ATOM 1307 C C . ASN A 1 175 ? -9.223 4.457 -6.944 1.00 76.12 175 ASN A C 1
ATOM 1309 O O . ASN A 1 175 ? -10.221 4.338 -7.654 1.00 76.12 175 ASN A O 1
ATOM 1313 N N . ALA A 1 176 ? -8.014 4.736 -7.427 1.00 89.00 176 ALA A N 1
ATOM 1314 C CA . ALA A 1 176 ? -7.651 4.724 -8.838 1.00 89.00 176 ALA A CA 1
ATOM 1315 C C . ALA A 1 176 ? -6.210 4.208 -8.970 1.00 89.00 176 ALA A C 1
ATOM 1317 O O . ALA A 1 176 ? -5.313 4.922 -9.408 1.00 89.00 176 ALA A O 1
ATOM 1318 N N . GLY A 1 177 ? -5.948 3.034 -8.412 1.00 94.81 177 GLY A N 1
ATOM 1319 C CA . GLY A 1 177 ? -4.637 2.451 -8.196 1.00 94.81 177 GLY A CA 1
ATOM 1320 C C . GLY A 1 177 ? -4.236 1.439 -9.259 1.00 94.81 177 GLY A C 1
ATOM 1321 O O . GLY A 1 177 ? -5.036 0.620 -9.714 1.00 94.81 177 GLY A O 1
ATOM 1322 N N . ILE A 1 178 ? -2.947 1.459 -9.585 1.00 97.38 178 ILE A N 1
ATOM 1323 C CA . ILE A 1 178 ? -2.273 0.437 -10.379 1.00 97.38 178 ILE A CA 1
ATOM 1324 C C . ILE A 1 178 ? -0.998 0.034 -9.638 1.00 97.38 178 ILE A C 1
ATOM 1326 O O . ILE A 1 178 ? -0.212 0.898 -9.247 1.00 97.38 178 ILE A O 1
ATOM 1330 N N . LEU A 1 179 ? -0.795 -1.267 -9.442 1.00 98.25 179 LEU A N 1
ATOM 1331 C CA . LEU A 1 179 ? 0.362 -1.845 -8.764 1.00 98.25 179 LEU A CA 1
ATOM 1332 C C . LEU A 1 179 ? 1.135 -2.735 -9.741 1.00 98.25 179 LEU A C 1
ATOM 1334 O O . LEU A 1 179 ? 0.573 -3.653 -10.338 1.00 98.25 179 LEU A O 1
ATOM 1338 N N . VAL A 1 180 ? 2.425 -2.459 -9.899 1.00 97.94 180 VAL A N 1
ATOM 1339 C CA . VAL A 1 180 ? 3.320 -3.163 -10.828 1.00 97.94 180 VAL A CA 1
ATOM 1340 C C . VAL A 1 180 ? 4.612 -3.568 -10.126 1.00 97.94 180 VAL A C 1
ATOM 1342 O O . VAL A 1 180 ? 4.966 -3.028 -9.077 1.00 97.94 180 VAL A O 1
ATOM 1345 N N . ASP A 1 181 ? 5.336 -4.505 -10.726 1.00 97.31 181 ASP A N 1
ATOM 1346 C CA . ASP A 1 181 ? 6.693 -4.838 -10.304 1.00 97.31 181 ASP A CA 1
ATOM 1347 C C . ASP A 1 181 ? 7.677 -3.754 -10.764 1.00 97.31 181 ASP A C 1
ATOM 1349 O O . ASP A 1 181 ? 7.714 -3.397 -11.944 1.00 97.31 181 ASP A O 1
ATOM 1353 N N . TYR A 1 182 ? 8.474 -3.229 -9.834 1.00 94.62 182 TYR A N 1
ATOM 1354 C CA . TYR A 1 182 ? 9.424 -2.153 -10.101 1.00 94.62 182 TYR A CA 1
ATOM 1355 C C . TYR A 1 182 ? 10.498 -2.563 -11.108 1.00 94.62 182 TYR A C 1
ATOM 1357 O O . TYR A 1 182 ? 10.819 -1.769 -11.984 1.00 94.62 182 TYR A O 1
ATOM 1365 N N . GLU A 1 183 ? 11.027 -3.785 -11.025 1.00 93.31 183 GLU A N 1
ATOM 1366 C CA . GLU A 1 183 ? 12.078 -4.251 -11.940 1.00 93.31 183 GLU A CA 1
ATOM 1367 C C . GLU A 1 183 ? 11.559 -4.383 -13.379 1.00 93.31 183 GLU A C 1
ATOM 1369 O O . GLU A 1 183 ? 12.191 -3.915 -14.324 1.00 93.31 183 GLU A O 1
ATOM 1374 N N . SER A 1 184 ? 10.353 -4.931 -13.546 1.00 95.69 184 SER A N 1
ATOM 1375 C CA . SER A 1 184 ? 9.655 -4.950 -14.837 1.00 95.69 184 SER A CA 1
ATOM 1376 C C . SER A 1 184 ? 9.397 -3.535 -15.361 1.00 95.69 184 SER A C 1
ATOM 1378 O O . SER A 1 184 ? 9.612 -3.244 -16.538 1.00 95.69 184 SER A O 1
ATOM 1380 N N . TYR A 1 185 ? 8.939 -2.638 -14.485 1.00 94.75 185 TYR A N 1
ATOM 1381 C CA . TYR A 1 185 ? 8.603 -1.274 -14.865 1.00 94.75 185 TYR A CA 1
ATOM 1382 C C . TYR A 1 185 ? 9.835 -0.461 -15.263 1.00 94.75 185 TYR A C 1
ATOM 1384 O O . TYR A 1 185 ? 9.801 0.223 -16.282 1.00 94.75 185 TYR A O 1
ATOM 1392 N N . SER A 1 186 ? 10.930 -0.567 -14.510 1.00 91.62 186 SER A N 1
ATOM 1393 C CA . SER A 1 186 ? 12.179 0.136 -14.798 1.00 91.62 186 SER A CA 1
ATOM 1394 C C . SER A 1 186 ? 12.810 -0.337 -16.108 1.00 91.62 186 SER A C 1
ATOM 1396 O O . SER A 1 186 ? 13.265 0.505 -16.880 1.00 91.62 186 SER A O 1
ATOM 1398 N N . ALA A 1 187 ? 12.747 -1.638 -16.418 1.00 92.44 187 ALA A N 1
ATOM 1399 C CA . ALA A 1 187 ? 13.201 -2.181 -17.698 1.00 92.44 187 ALA A CA 1
ATOM 1400 C C . ALA A 1 187 ? 12.394 -1.619 -18.882 1.00 92.44 187 ALA A C 1
ATOM 1402 O O . ALA A 1 187 ? 12.973 -1.124 -19.849 1.00 92.44 187 ALA A O 1
ATOM 1403 N N . VAL A 1 188 ? 11.057 -1.620 -18.789 1.00 93.19 188 VAL A N 1
ATOM 1404 C CA . VAL A 1 188 ? 10.187 -1.025 -19.823 1.00 93.19 188 VAL A CA 1
ATOM 1405 C C . VAL A 1 188 ? 10.454 0.473 -19.968 1.00 93.19 188 VAL A C 1
ATOM 1407 O O . VAL A 1 188 ? 10.549 0.984 -21.082 1.00 93.19 188 VAL A O 1
ATOM 1410 N N . TYR A 1 189 ? 10.611 1.180 -18.851 1.00 90.31 189 TYR A N 1
ATOM 1411 C CA . TYR A 1 189 ? 10.877 2.615 -18.837 1.00 90.31 189 TYR A CA 1
ATOM 1412 C C . TYR A 1 189 ? 12.213 2.952 -19.514 1.00 90.31 189 TYR A C 1
ATOM 1414 O O . TYR A 1 189 ? 12.266 3.835 -20.371 1.00 90.31 189 TYR A O 1
ATOM 1422 N N . GLN A 1 190 ? 13.271 2.196 -19.207 1.00 88.88 190 GLN A N 1
ATOM 1423 C CA . GLN A 1 190 ? 14.581 2.353 -19.832 1.00 88.88 190 GLN A CA 1
ATOM 1424 C C . GLN A 1 190 ? 14.537 2.040 -21.330 1.00 88.88 190 GLN A C 1
ATOM 1426 O O . GLN A 1 190 ? 15.090 2.801 -22.120 1.00 88.88 190 GLN A O 1
ATOM 1431 N N . ASN A 1 191 ? 13.844 0.977 -21.739 1.00 90.69 191 ASN A N 1
ATOM 1432 C CA . ASN A 1 191 ? 13.722 0.612 -23.151 1.00 90.69 191 ASN A CA 1
ATOM 1433 C C . ASN A 1 191 ? 12.972 1.669 -23.973 1.00 90.69 191 ASN A C 1
ATOM 1435 O O . ASN A 1 191 ? 13.340 1.936 -25.115 1.00 90.69 191 ASN A O 1
ATOM 1439 N N . LEU A 1 192 ? 11.915 2.263 -23.409 1.00 90.19 192 LEU A N 1
ATOM 1440 C CA . LEU A 1 192 ? 11.065 3.216 -24.125 1.00 90.19 192 LEU A CA 1
ATOM 1441 C C . LEU A 1 192 ? 11.607 4.647 -24.106 1.00 90.19 192 LEU A C 1
ATOM 1443 O O . LEU A 1 192 ? 11.457 5.365 -25.095 1.00 90.19 192 LEU A O 1
ATOM 1447 N N . PHE A 1 193 ? 12.211 5.073 -22.996 1.00 88.62 193 PHE A N 1
ATOM 1448 C CA . PHE A 1 193 ? 12.605 6.471 -22.785 1.00 88.62 193 PHE A CA 1
ATOM 1449 C C . PHE A 1 193 ? 14.116 6.680 -22.703 1.00 88.62 193 PHE A C 1
ATOM 1451 O O . PHE A 1 193 ? 14.558 7.824 -22.660 1.00 88.62 193 PHE A O 1
ATOM 1458 N N . ASN A 1 194 ? 14.911 5.604 -22.707 1.00 88.12 194 ASN A N 1
ATOM 1459 C CA . ASN A 1 194 ? 16.368 5.636 -22.566 1.00 88.12 194 ASN A CA 1
ATOM 1460 C C . ASN A 1 194 ? 16.838 6.358 -21.284 1.00 88.12 194 ASN A C 1
ATOM 1462 O O . ASN A 1 194 ? 17.887 7.002 -21.265 1.00 88.12 194 ASN A O 1
ATOM 1466 N N . ILE A 1 195 ? 16.035 6.270 -20.215 1.00 84.19 195 ILE A N 1
ATOM 1467 C CA . ILE A 1 195 ? 16.264 6.903 -18.910 1.00 84.19 195 ILE A CA 1
ATOM 1468 C C . ILE A 1 195 ? 15.956 5.887 -17.804 1.00 84.19 195 ILE A C 1
ATOM 1470 O O . ILE A 1 195 ? 15.027 5.089 -17.921 1.00 84.19 195 ILE A O 1
ATOM 1474 N N . TYR A 1 196 ? 16.725 5.922 -16.715 1.00 84.69 196 TYR A N 1
ATOM 1475 C CA . TYR A 1 196 ? 16.473 5.092 -15.539 1.00 84.69 196 TYR A CA 1
ATOM 1476 C C . TYR A 1 196 ? 15.307 5.634 -14.713 1.00 84.69 196 TYR A C 1
ATOM 1478 O O . TYR A 1 196 ? 15.253 6.824 -14.395 1.00 84.69 196 TYR A O 1
ATOM 1486 N N . LEU A 1 197 ? 14.399 4.744 -14.318 1.00 85.56 197 LEU A N 1
ATOM 1487 C CA . LEU A 1 197 ? 13.306 5.087 -13.418 1.00 85.56 197 LEU A CA 1
ATOM 1488 C C . LEU A 1 197 ? 13.859 5.335 -12.000 1.00 85.56 197 LEU A C 1
ATOM 1490 O O . LEU A 1 197 ? 14.456 4.425 -11.430 1.00 85.56 197 LEU A O 1
ATOM 1494 N N . PRO A 1 198 ? 13.666 6.516 -11.390 1.00 85.44 198 PRO A N 1
ATOM 1495 C CA . PRO A 1 198 ? 14.161 6.766 -10.040 1.00 85.44 198 PRO A CA 1
ATOM 1496 C C . PRO A 1 198 ? 13.354 5.991 -8.992 1.00 85.44 198 PRO A C 1
ATOM 1498 O O . PRO A 1 198 ? 12.174 5.697 -9.189 1.00 85.44 198 PRO A O 1
ATOM 1501 N N . ILE A 1 199 ? 13.966 5.712 -7.842 1.00 86.81 199 ILE A N 1
ATOM 1502 C CA . ILE A 1 199 ? 13.229 5.344 -6.629 1.00 86.81 199 ILE A CA 1
ATOM 1503 C C . ILE A 1 199 ? 12.807 6.632 -5.927 1.00 86.81 199 ILE A C 1
ATOM 1505 O O . ILE A 1 199 ? 13.621 7.533 -5.710 1.00 86.81 199 ILE A O 1
ATOM 1509 N N . ASN A 1 200 ? 11.528 6.729 -5.572 1.00 89.31 200 ASN A N 1
ATOM 1510 C CA . ASN A 1 200 ? 10.979 7.914 -4.912 1.00 89.31 200 ASN A CA 1
ATOM 1511 C C . ASN A 1 200 ? 9.953 7.589 -3.819 1.00 89.31 200 ASN A C 1
ATOM 1513 O O . ASN A 1 200 ? 9.251 8.493 -3.371 1.00 89.31 200 ASN A O 1
ATOM 1517 N N . TYR A 1 201 ? 9.826 6.329 -3.403 1.00 92.38 201 TYR A N 1
ATOM 1518 C CA . TYR A 1 201 ? 8.854 5.934 -2.390 1.00 92.38 201 TYR A CA 1
ATOM 1519 C C . TYR A 1 201 ? 9.393 4.823 -1.489 1.00 92.38 201 TYR A C 1
ATOM 1521 O O . TYR A 1 201 ? 10.114 3.935 -1.947 1.00 92.38 201 TYR A O 1
ATOM 1529 N N . LEU A 1 202 ? 9.018 4.877 -0.213 1.00 93.19 202 LEU A N 1
ATOM 1530 C CA . LEU A 1 202 ? 9.405 3.923 0.820 1.00 93.19 202 LEU A CA 1
ATOM 1531 C C . LEU A 1 202 ? 8.173 3.411 1.569 1.00 93.19 202 LEU A C 1
ATOM 1533 O O . LEU A 1 202 ? 7.286 4.187 1.928 1.00 93.19 202 LEU A O 1
ATOM 1537 N N . TRP A 1 203 ? 8.181 2.117 1.882 1.00 95.44 203 TRP A N 1
ATOM 1538 C CA . TRP A 1 203 ? 7.314 1.502 2.882 1.00 95.44 203 TRP A CA 1
ATOM 1539 C C . TRP A 1 203 ? 8.166 0.811 3.943 1.00 95.44 203 TRP A C 1
ATOM 1541 O O . TRP A 1 203 ? 9.160 0.154 3.628 1.00 95.44 203 TRP A O 1
ATOM 1551 N N . VAL A 1 204 ? 7.757 0.938 5.203 1.00 95.56 204 VAL A N 1
ATOM 1552 C CA . VAL A 1 204 ? 8.455 0.363 6.355 1.00 95.56 204 VAL A CA 1
ATOM 1553 C C . VAL A 1 204 ? 7.458 -0.331 7.266 1.00 95.56 204 VAL A C 1
ATOM 1555 O O . VAL A 1 204 ? 6.403 0.208 7.612 1.00 95.56 204 VAL A O 1
ATOM 1558 N N . LYS A 1 205 ? 7.834 -1.527 7.701 1.00 96.38 205 LYS A N 1
ATOM 1559 C CA . LYS A 1 205 ? 7.170 -2.291 8.746 1.00 96.38 205 LYS A CA 1
ATOM 1560 C C . LYS A 1 205 ? 8.064 -2.339 9.968 1.00 96.38 205 LYS A C 1
ATOM 1562 O O . LYS A 1 205 ? 9.267 -2.582 9.858 1.00 96.38 205 LYS A O 1
ATOM 1567 N N . THR A 1 206 ? 7.483 -2.138 11.142 1.00 96.38 206 THR A N 1
ATOM 1568 C CA . THR A 1 206 ? 8.252 -2.080 12.384 1.00 96.38 206 THR A CA 1
ATOM 1569 C C . THR A 1 206 ? 7.892 -3.210 13.329 1.00 96.38 206 THR A C 1
ATOM 1571 O O . THR A 1 206 ? 6.959 -3.981 13.106 1.00 96.38 206 THR A O 1
ATOM 1574 N N . SER A 1 207 ? 8.651 -3.319 14.413 1.00 95.31 207 SER A N 1
ATOM 1575 C CA . SER A 1 207 ? 8.230 -4.064 15.588 1.00 95.31 207 SER A CA 1
ATOM 1576 C C . SER A 1 207 ? 7.013 -3.387 16.237 1.00 95.31 207 SER A C 1
ATOM 1578 O O . SER A 1 207 ? 6.626 -2.267 15.889 1.00 95.31 207 SER A O 1
ATOM 1580 N N . ASN A 1 208 ? 6.402 -4.081 17.197 1.00 94.12 208 ASN A N 1
ATOM 1581 C CA . ASN A 1 208 ? 5.297 -3.547 17.994 1.00 94.12 208 ASN A CA 1
ATOM 1582 C C . ASN A 1 208 ? 5.760 -2.870 19.295 1.00 94.12 208 ASN A C 1
ATOM 1584 O O . ASN A 1 208 ? 4.912 -2.443 20.075 1.00 94.12 208 ASN A O 1
ATOM 1588 N N . ASP A 1 209 ? 7.070 -2.781 19.544 1.00 96.56 209 ASP A N 1
ATOM 1589 C CA . ASP A 1 209 ? 7.614 -2.111 20.728 1.00 96.56 209 ASP A CA 1
ATOM 1590 C C . ASP A 1 209 ? 7.484 -0.584 20.563 1.00 96.56 209 ASP A C 1
ATOM 1592 O O . ASP A 1 209 ? 8.093 -0.026 19.646 1.00 96.56 209 ASP A O 1
ATOM 1596 N N . PRO A 1 210 ? 6.726 0.116 21.430 1.00 95.00 210 PRO A N 1
ATOM 1597 C CA . PRO A 1 210 ? 6.521 1.557 21.312 1.00 95.00 210 PRO A CA 1
ATOM 1598 C C . PRO A 1 210 ? 7.814 2.382 21.295 1.00 95.00 210 PRO A C 1
ATOM 1600 O O . PRO A 1 210 ? 7.873 3.384 20.582 1.00 95.00 210 PRO A O 1
ATOM 1603 N N . ALA A 1 211 ? 8.845 1.973 22.044 1.00 96.31 211 ALA A N 1
ATOM 1604 C CA . ALA A 1 211 ? 10.117 2.692 22.088 1.00 96.31 211 ALA A CA 1
ATOM 1605 C C . ALA A 1 211 ? 10.870 2.558 20.758 1.00 96.31 211 ALA A C 1
ATOM 1607 O O . ALA A 1 211 ? 11.379 3.545 20.228 1.00 96.31 211 ALA A O 1
ATOM 1608 N N . LEU A 1 212 ? 10.873 1.355 20.178 1.00 96.19 212 LEU A N 1
ATOM 1609 C CA . LEU A 1 212 ? 11.480 1.111 18.870 1.00 96.19 212 LEU A CA 1
ATOM 1610 C C . LEU A 1 212 ? 10.694 1.779 17.739 1.00 96.19 212 LEU A C 1
ATOM 1612 O O . LEU A 1 212 ? 11.295 2.337 16.830 1.00 96.19 212 LEU A O 1
ATOM 1616 N N . VAL A 1 213 ? 9.362 1.794 17.806 1.00 96.31 213 VAL A N 1
ATOM 1617 C CA . VAL A 1 213 ? 8.530 2.528 16.838 1.00 96.31 213 VAL A CA 1
ATOM 1618 C C . VAL A 1 213 ? 8.835 4.024 16.878 1.00 96.31 213 VAL A C 1
ATOM 1620 O O . VAL A 1 213 ? 8.949 4.647 15.823 1.00 96.31 213 VAL A O 1
ATOM 1623 N N . GLN A 1 214 ? 8.975 4.609 18.073 1.00 95.25 214 GLN A N 1
ATOM 1624 C CA . GLN A 1 214 ? 9.364 6.012 18.209 1.00 95.25 214 GLN A CA 1
ATOM 1625 C C . GLN A 1 214 ? 10.766 6.252 17.640 1.00 95.25 214 GLN A C 1
ATOM 1627 O O . GLN A 1 214 ? 10.947 7.204 16.890 1.00 95.25 214 GLN A O 1
ATOM 1632 N N . HIS A 1 215 ? 11.722 5.360 17.912 1.00 94.38 215 HIS A N 1
ATOM 1633 C CA . HIS A 1 215 ? 13.066 5.457 17.347 1.00 94.38 215 HIS A CA 1
ATOM 1634 C C . HIS A 1 215 ? 13.060 5.427 15.810 1.00 94.38 215 HIS A C 1
ATOM 1636 O O . HIS A 1 215 ? 13.716 6.254 15.180 1.00 94.38 215 HIS A O 1
ATOM 1642 N N . VAL A 1 216 ? 12.275 4.531 15.198 1.00 94.69 216 VAL A N 1
ATOM 1643 C CA . VAL A 1 216 ? 12.105 4.485 13.737 1.00 94.69 216 VAL A CA 1
ATOM 1644 C C . VAL A 1 216 ? 11.492 5.785 13.218 1.00 94.69 216 VAL A C 1
ATOM 1646 O O . VAL A 1 216 ? 11.993 6.345 12.246 1.00 94.69 216 VAL A O 1
ATOM 1649 N N . ARG A 1 217 ? 10.441 6.297 13.871 1.00 94.56 217 ARG A N 1
ATOM 1650 C CA . ARG A 1 217 ? 9.819 7.578 13.506 1.00 94.56 217 ARG A CA 1
ATOM 1651 C C . ARG A 1 217 ? 10.849 8.708 13.517 1.00 94.56 217 ARG A C 1
ATOM 1653 O O . ARG A 1 217 ? 10.974 9.412 12.522 1.00 94.56 217 ARG A O 1
ATOM 1660 N N . ASP A 1 218 ? 11.613 8.827 14.600 1.00 92.44 218 ASP A N 1
ATOM 1661 C CA . ASP A 1 218 ? 12.629 9.869 14.763 1.00 92.44 218 ASP A CA 1
ATOM 1662 C C . ASP A 1 218 ? 13.731 9.754 13.701 1.00 92.44 218 ASP A C 1
ATOM 1664 O O . ASP A 1 218 ? 14.159 10.767 13.147 1.00 92.44 218 ASP A O 1
ATOM 1668 N N . ALA A 1 219 ? 14.156 8.530 13.369 1.00 90.69 219 ALA A N 1
ATOM 1669 C CA . ALA A 1 219 ? 15.135 8.281 12.313 1.00 90.69 219 ALA A CA 1
ATOM 1670 C C . ALA A 1 219 ? 14.616 8.716 10.929 1.00 90.69 219 ALA A C 1
ATOM 1672 O O . ALA A 1 219 ? 15.353 9.339 10.164 1.00 90.69 219 ALA A O 1
ATOM 1673 N N . LEU A 1 220 ? 13.340 8.454 10.624 1.00 90.75 220 LEU A N 1
ATOM 1674 C CA . LEU A 1 220 ? 12.722 8.824 9.346 1.00 90.75 220 LEU A CA 1
ATOM 1675 C C . LEU A 1 220 ? 12.453 10.335 9.218 1.00 90.75 220 LEU A C 1
ATOM 1677 O O . LEU A 1 220 ? 12.471 10.850 8.098 1.00 90.75 220 LEU A O 1
ATOM 1681 N N . THR A 1 221 ? 12.234 11.046 10.332 1.00 89.12 221 THR A N 1
ATOM 1682 C CA . THR A 1 221 ? 11.866 12.480 10.355 1.00 89.12 221 THR A CA 1
ATOM 1683 C C . THR A 1 221 ? 12.929 13.403 10.954 1.00 89.12 221 THR A C 1
ATOM 1685 O O . THR A 1 221 ? 12.606 14.522 11.354 1.00 89.12 221 THR A O 1
ATOM 1688 N N . SER A 1 222 ? 14.177 12.948 11.084 1.00 83.44 222 SER A N 1
ATOM 1689 C CA . SER A 1 222 ? 15.267 13.757 11.648 1.00 83.44 222 SER A CA 1
ATOM 1690 C C . SER A 1 222 ? 15.574 15.011 10.799 1.00 83.44 222 SER A C 1
ATOM 1692 O O . SER A 1 222 ? 14.920 15.275 9.793 1.00 83.44 222 SER A O 1
ATOM 1694 N N . GLN A 1 223 ? 16.579 15.813 11.183 1.00 62.50 223 GLN A N 1
ATOM 1695 C CA . GLN A 1 223 ? 16.920 17.079 10.501 1.00 62.50 223 GLN A CA 1
ATOM 1696 C C . GLN A 1 223 ? 17.180 16.936 8.988 1.00 62.50 223 GLN A C 1
ATOM 1698 O O . GLN A 1 223 ? 17.007 17.905 8.250 1.00 62.50 223 GLN A O 1
ATOM 1703 N N . GLN A 1 224 ? 17.561 15.741 8.529 1.00 71.75 224 GLN A N 1
ATOM 1704 C CA . GLN A 1 224 ? 17.544 15.353 7.121 1.00 71.75 224 GLN A CA 1
ATOM 1705 C C . GLN A 1 224 ? 16.521 14.223 6.955 1.00 71.75 224 GLN A C 1
ATOM 1707 O O . GLN A 1 224 ? 16.882 13.052 7.089 1.00 71.75 224 GLN A O 1
ATOM 1712 N N . PRO A 1 225 ? 15.232 14.553 6.749 1.00 75.00 225 PRO A N 1
ATOM 1713 C CA . PRO A 1 225 ? 14.189 13.544 6.726 1.00 75.00 225 PRO A CA 1
ATOM 1714 C C . PRO A 1 225 ? 14.386 12.632 5.517 1.00 75.00 225 PRO A C 1
ATOM 1716 O O . PRO A 1 225 ? 14.481 13.100 4.381 1.00 75.00 225 PRO A O 1
ATOM 1719 N N . ILE A 1 226 ? 14.418 11.325 5.776 1.00 80.19 226 ILE A N 1
ATOM 1720 C CA . ILE A 1 226 ? 14.465 10.299 4.729 1.00 80.19 226 ILE A CA 1
ATOM 1721 C C . ILE A 1 226 ? 13.150 10.329 3.946 1.00 80.19 226 ILE A C 1
ATOM 1723 O O . ILE A 1 226 ? 13.150 10.175 2.732 1.00 80.19 226 ILE A O 1
ATOM 1727 N N . VAL A 1 227 ? 12.032 10.566 4.638 1.00 82.50 227 VAL A N 1
ATOM 1728 C CA . VAL A 1 227 ? 10.684 10.597 4.061 1.00 82.50 227 VAL A CA 1
ATOM 1729 C C . VAL A 1 227 ? 10.003 11.909 4.422 1.00 82.50 227 VAL A C 1
ATOM 1731 O O . VAL A 1 227 ? 9.938 12.269 5.598 1.00 82.50 227 VAL A O 1
ATOM 1734 N N . ASN A 1 228 ? 9.445 12.612 3.434 1.00 83.75 228 ASN A N 1
ATOM 1735 C CA . ASN A 1 228 ? 8.686 13.836 3.692 1.00 83.75 228 ASN A CA 1
ATOM 1736 C C . ASN A 1 228 ? 7.592 14.090 2.632 1.00 83.75 228 ASN A C 1
ATOM 1738 O O . ASN A 1 228 ? 7.936 14.381 1.486 1.00 83.75 228 ASN A O 1
ATOM 1742 N N . PRO A 1 229 ? 6.290 14.057 2.990 1.00 89.75 229 PRO A N 1
ATOM 1743 C CA . PRO A 1 229 ? 5.739 13.821 4.332 1.00 89.75 229 PRO A CA 1
ATOM 1744 C C . PRO A 1 229 ? 5.783 12.343 4.752 1.00 89.75 229 PRO A C 1
ATOM 1746 O O . PRO A 1 229 ? 5.576 11.453 3.929 1.00 89.75 229 PRO A O 1
ATOM 1749 N N . LEU A 1 230 ? 5.993 12.083 6.048 1.00 93.38 230 LEU A N 1
ATOM 1750 C CA . LEU A 1 230 ? 5.877 10.743 6.630 1.00 93.38 230 LEU A CA 1
ATOM 1751 C C . LEU A 1 230 ? 4.407 10.417 6.919 1.00 93.38 230 LEU A C 1
ATOM 1753 O O . LEU A 1 230 ? 3.772 11.070 7.748 1.00 93.38 230 LEU A O 1
ATOM 1757 N N . ALA A 1 231 ? 3.883 9.371 6.287 1.00 95.50 231 ALA A N 1
ATOM 1758 C CA . ALA A 1 231 ? 2.620 8.770 6.681 1.00 95.50 231 ALA A CA 1
ATOM 1759 C C . ALA A 1 231 ? 2.877 7.747 7.798 1.00 95.50 231 ALA A C 1
ATOM 1761 O O . ALA A 1 231 ? 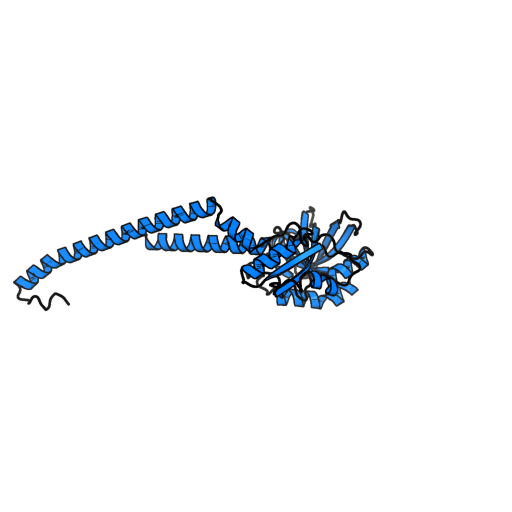3.667 6.820 7.629 1.00 95.50 231 ALA A O 1
ATOM 1762 N N . ASP A 1 232 ? 2.214 7.924 8.939 1.00 96.38 232 ASP A N 1
ATOM 1763 C CA . ASP A 1 232 ? 2.350 7.076 10.126 1.00 96.38 232 ASP A CA 1
ATOM 1764 C C . ASP A 1 232 ? 0.993 6.483 10.497 1.00 96.38 232 ASP A C 1
ATOM 1766 O O . ASP A 1 232 ? 0.068 7.192 10.912 1.00 96.38 232 ASP A O 1
ATOM 1770 N N . ARG A 1 233 ? 0.885 5.157 10.380 1.00 96.81 233 ARG A N 1
ATOM 1771 C CA . ARG A 1 233 ? -0.365 4.433 10.622 1.00 96.81 233 ARG A CA 1
ATOM 1772 C C . ARG A 1 233 ? -0.841 4.579 12.061 1.00 96.81 233 ARG A C 1
ATOM 1774 O O . ARG A 1 233 ? -2.032 4.762 12.304 1.00 96.81 233 ARG A O 1
ATOM 1781 N N . ARG A 1 234 ? 0.072 4.498 13.031 1.00 95.56 234 ARG A N 1
ATOM 1782 C CA . ARG A 1 234 ? -0.261 4.526 14.463 1.00 95.56 234 ARG A CA 1
ATOM 1783 C C . ARG A 1 234 ? -0.643 5.937 14.903 1.00 95.56 234 ARG A C 1
ATOM 1785 O O . ARG A 1 234 ? -1.603 6.087 15.658 1.00 95.56 234 ARG A O 1
ATOM 1792 N N . ALA A 1 235 ? 0.050 6.960 14.400 1.00 94.19 235 ALA A N 1
ATOM 1793 C CA . ALA A 1 235 ? -0.323 8.353 14.640 1.00 94.19 235 ALA A CA 1
ATOM 1794 C C . ALA A 1 235 ? -1.701 8.673 14.044 1.00 94.19 235 ALA A C 1
ATOM 1796 O O . ALA A 1 235 ? -2.531 9.279 14.720 1.00 94.19 235 ALA A O 1
ATOM 1797 N N . LEU A 1 236 ? -1.983 8.193 12.829 1.00 94.19 236 LEU A N 1
ATOM 1798 C CA . LEU A 1 236 ? -3.278 8.383 12.182 1.00 94.19 236 LEU A CA 1
ATOM 1799 C C . LEU A 1 236 ? -4.414 7.660 12.928 1.00 94.19 236 LEU A C 1
ATOM 1801 O O . LEU A 1 236 ? -5.481 8.240 13.116 1.00 94.19 236 LEU A O 1
ATOM 1805 N N . ILE A 1 237 ? -4.191 6.436 13.427 1.00 94.31 237 ILE A N 1
ATOM 1806 C CA . ILE A 1 237 ? -5.162 5.745 14.297 1.00 94.31 237 ILE A CA 1
ATOM 1807 C C . ILE A 1 237 ? -5.428 6.578 15.553 1.00 94.31 237 ILE A C 1
ATOM 1809 O O . ILE A 1 237 ? -6.583 6.802 15.913 1.00 94.31 237 ILE A O 1
ATOM 1813 N N . ALA A 1 238 ? -4.371 7.064 16.211 1.00 92.88 238 ALA A N 1
ATOM 1814 C CA . ALA A 1 238 ? -4.503 7.875 17.416 1.00 92.88 238 ALA A CA 1
ATOM 1815 C C . ALA A 1 238 ? -5.268 9.180 17.145 1.00 92.88 238 ALA A C 1
ATOM 1817 O O . ALA A 1 238 ? -6.098 9.573 17.963 1.00 92.88 238 ALA A O 1
ATOM 1818 N N . GLN A 1 239 ? -5.040 9.815 15.994 1.00 91.81 239 GLN A N 1
ATOM 1819 C CA . GLN A 1 239 ? -5.765 11.008 15.563 1.00 91.81 239 GLN A CA 1
ATOM 1820 C C . GLN A 1 239 ? -7.250 10.713 15.316 1.00 91.81 239 GLN A C 1
ATOM 1822 O O . GLN A 1 239 ? -8.101 11.379 15.898 1.00 91.81 239 GLN A O 1
ATOM 1827 N N . LEU A 1 240 ? -7.571 9.694 14.513 1.00 89.50 240 LEU A N 1
ATOM 1828 C CA . LEU A 1 240 ? -8.955 9.347 14.167 1.00 89.50 240 LEU A CA 1
ATOM 1829 C C . LEU A 1 240 ? -9.752 8.823 15.370 1.00 89.50 240 LEU A C 1
ATOM 1831 O O . LEU A 1 240 ? -10.949 9.064 15.470 1.00 89.50 240 LEU A O 1
ATOM 1835 N N . SER A 1 241 ? -9.093 8.152 16.319 1.00 88.25 241 SER A N 1
ATOM 1836 C CA . SER A 1 241 ? -9.733 7.690 17.562 1.00 88.25 241 SER A CA 1
ATOM 1837 C C . SER A 1 241 ? -10.113 8.825 18.523 1.00 88.25 241 SER A C 1
ATOM 1839 O O . SER A 1 241 ? -10.928 8.621 19.420 1.00 88.25 241 SER A O 1
ATOM 1841 N N . LYS A 1 242 ? -9.525 10.014 18.340 1.00 88.19 242 LYS A N 1
ATOM 1842 C CA . LYS A 1 242 ? -9.791 11.227 19.126 1.00 88.19 242 LYS A CA 1
ATOM 1843 C C . LYS A 1 242 ? -10.655 12.244 18.379 1.00 88.19 242 LYS A C 1
ATOM 1845 O O . LYS A 1 242 ? -10.831 13.351 18.881 1.00 88.19 242 LYS A O 1
ATOM 1850 N N . ASP A 1 243 ? -11.163 11.896 17.198 1.00 85.25 243 ASP A N 1
ATOM 1851 C CA . ASP A 1 243 ? -12.078 12.755 16.451 1.00 85.25 243 ASP A CA 1
ATOM 1852 C C . ASP A 1 243 ? -13.348 12.993 17.297 1.00 85.25 243 ASP A C 1
ATOM 1854 O O . ASP A 1 243 ? -13.997 12.013 17.687 1.00 85.25 243 ASP A O 1
ATOM 1858 N N . PRO A 1 244 ? -13.709 14.255 17.613 1.00 78.38 244 PRO A N 1
ATOM 1859 C CA . PRO A 1 244 ? -14.903 14.570 18.392 1.00 78.38 244 PRO A CA 1
ATOM 1860 C C . PRO A 1 244 ? -16.163 13.910 17.835 1.00 78.38 244 PRO A C 1
ATOM 1862 O O . PRO A 1 244 ? -16.963 13.395 18.605 1.00 78.38 244 PRO A O 1
ATOM 1865 N N . LEU A 1 245 ? -16.293 13.813 16.507 1.00 78.44 245 LEU A N 1
ATOM 1866 C CA . LEU A 1 245 ? -17.448 13.168 15.884 1.00 78.44 245 LEU A CA 1
ATOM 1867 C C . LEU A 1 245 ? -17.538 11.677 16.242 1.00 78.44 245 LEU A C 1
ATOM 1869 O O . LEU A 1 245 ? -18.625 11.154 16.484 1.00 78.44 245 LEU A O 1
ATOM 1873 N N . TYR A 1 246 ? -16.398 10.981 16.273 1.00 79.44 246 TYR A N 1
ATOM 1874 C CA . TYR A 1 246 ? -16.339 9.577 16.678 1.00 79.44 246 TYR A CA 1
ATOM 1875 C C . TYR A 1 246 ? -16.698 9.414 18.160 1.00 79.44 246 TYR A C 1
ATOM 1877 O O . TYR A 1 246 ? -17.486 8.530 18.508 1.00 79.44 246 TYR A O 1
ATOM 1885 N N . LEU A 1 247 ? -16.148 10.274 19.021 1.00 79.12 247 LEU A N 1
ATOM 1886 C CA . LEU A 1 247 ? -16.387 10.231 20.464 1.00 79.12 247 LEU A CA 1
ATOM 1887 C C . LEU A 1 247 ? -17.838 10.565 20.826 1.00 79.12 247 LEU A C 1
ATOM 1889 O O . LEU A 1 247 ? -18.408 9.873 21.668 1.00 79.12 247 LEU A O 1
ATOM 1893 N N . ASP A 1 248 ? -18.446 11.549 20.164 1.00 79.81 248 ASP A N 1
ATOM 1894 C CA . ASP A 1 248 ? -19.841 11.938 20.381 1.00 79.81 248 ASP A CA 1
ATOM 1895 C C . ASP A 1 248 ? -20.790 10.788 20.012 1.00 79.81 248 ASP A C 1
ATOM 1897 O O . ASP A 1 248 ? -21.600 10.360 20.835 1.00 79.81 248 ASP A O 1
ATOM 1901 N N . LEU A 1 249 ? -20.623 10.196 18.821 1.00 79.56 249 LEU A N 1
ATOM 1902 C CA . LEU A 1 249 ? -21.434 9.061 18.361 1.00 79.56 249 LEU A CA 1
ATOM 1903 C C . LEU A 1 249 ? -21.344 7.857 19.307 1.00 79.56 249 LEU A C 1
ATOM 1905 O O . LEU A 1 249 ? -22.364 7.279 19.687 1.00 79.56 249 LEU A O 1
ATOM 1909 N N . VAL A 1 250 ? -20.127 7.458 19.690 1.00 79.44 250 VAL A N 1
ATOM 1910 C CA . VAL A 1 250 ? -19.928 6.317 20.597 1.00 79.44 250 VAL A CA 1
ATOM 1911 C C . VAL A 1 250 ? -20.441 6.642 22.004 1.00 79.44 250 VAL A C 1
ATOM 1913 O O . VAL A 1 250 ? -21.047 5.778 22.641 1.00 79.44 250 VAL A O 1
ATOM 1916 N N . GLY A 1 251 ? -20.252 7.877 22.474 1.00 77.38 251 GLY A N 1
ATOM 1917 C CA . GLY A 1 251 ? -20.731 8.350 23.769 1.00 77.38 251 GLY A CA 1
ATOM 1918 C C . GLY A 1 251 ? -22.254 8.311 23.885 1.00 77.38 251 GLY A C 1
ATOM 1919 O O . GLY A 1 251 ? -22.781 7.736 24.838 1.00 77.38 251 GLY A O 1
ATOM 1920 N N . GLU A 1 252 ? -22.972 8.842 22.894 1.00 84.06 252 GLU A N 1
ATOM 1921 C CA . GLU A 1 252 ? -24.440 8.824 22.863 1.00 84.06 252 GLU A CA 1
ATOM 1922 C C . GLU A 1 252 ? -24.999 7.395 22.840 1.00 84.06 252 GLU A C 1
ATOM 1924 O O . GLU A 1 252 ? -25.924 7.064 23.590 1.00 84.06 252 GLU A O 1
ATOM 1929 N N . LEU A 1 253 ? -24.401 6.511 22.036 1.00 82.00 253 LEU A N 1
ATOM 1930 C CA . LEU A 1 253 ? -24.788 5.101 21.971 1.00 82.00 253 LEU A CA 1
ATOM 1931 C C . LEU A 1 253 ? -24.542 4.369 23.292 1.00 82.00 253 LEU A C 1
ATOM 1933 O O . LEU A 1 253 ? -25.406 3.615 23.751 1.00 82.00 253 LEU A O 1
ATOM 1937 N N . ALA A 1 254 ? -23.389 4.601 23.922 1.00 81.38 254 ALA A N 1
ATOM 1938 C CA . ALA A 1 254 ? -23.054 4.007 25.210 1.00 81.38 254 ALA A CA 1
ATOM 1939 C C . ALA A 1 254 ? -24.003 4.485 26.318 1.00 81.38 254 ALA A C 1
ATOM 1941 O O . ALA A 1 254 ? -24.459 3.672 27.130 1.00 81.38 254 ALA A O 1
ATOM 1942 N N . LEU A 1 255 ? -24.354 5.775 26.328 1.00 84.94 255 LEU A N 1
ATOM 1943 C CA . LEU A 1 255 ? -25.330 6.338 27.262 1.00 84.94 255 LEU A CA 1
ATOM 1944 C C . LEU A 1 255 ? -26.710 5.713 27.058 1.00 84.94 255 LEU A C 1
ATOM 1946 O O . LEU A 1 255 ? -27.281 5.186 28.012 1.00 84.94 255 LEU A O 1
ATOM 1950 N N . GLY A 1 256 ? -27.207 5.671 25.818 1.00 81.62 256 GLY A N 1
ATOM 1951 C CA . GLY A 1 256 ? -28.489 5.037 25.504 1.00 81.62 256 GLY A CA 1
ATOM 1952 C C . GLY A 1 256 ? -28.538 3.566 25.928 1.00 81.62 256 GLY A C 1
ATOM 1953 O O . GLY A 1 256 ? -29.533 3.110 26.500 1.00 81.62 256 GLY A O 1
ATOM 1954 N N . ALA A 1 257 ? -27.440 2.829 25.728 1.00 83.25 257 ALA A N 1
ATOM 1955 C CA . ALA A 1 257 ? -27.364 1.407 26.060 1.00 83.25 257 ALA A CA 1
ATOM 1956 C C . ALA A 1 257 ? -27.369 1.205 27.571 1.00 83.25 257 ALA A C 1
ATOM 1958 O O . ALA A 1 257 ? -28.104 0.358 28.081 1.00 83.25 257 ALA A O 1
ATOM 1959 N N . SER A 1 258 ? -26.604 2.032 28.282 1.00 82.94 258 SER A N 1
ATOM 1960 C CA . SER A 1 258 ? -26.529 2.025 29.740 1.00 82.94 258 SER A CA 1
ATOM 1961 C C . SER A 1 258 ? -27.887 2.345 30.360 1.00 82.94 258 SER A C 1
ATOM 1963 O O . SER A 1 258 ? -28.365 1.602 31.216 1.00 82.94 258 SER A O 1
ATOM 1965 N N . THR A 1 259 ? -28.571 3.388 29.880 1.00 85.31 259 THR A N 1
ATOM 1966 C CA . THR A 1 259 ? -29.911 3.751 30.356 1.00 85.31 259 THR A CA 1
ATOM 1967 C C . THR A 1 259 ? -30.919 2.632 30.099 1.00 85.31 259 THR A C 1
ATOM 1969 O O . THR A 1 259 ? -31.651 2.245 31.011 1.00 85.31 259 THR A O 1
ATOM 1972 N N . ALA A 1 260 ? -30.936 2.051 28.895 1.00 84.88 260 ALA A N 1
ATOM 1973 C CA . ALA A 1 260 ? -31.838 0.947 28.572 1.00 84.88 260 ALA A CA 1
ATOM 1974 C C . ALA A 1 260 ? -31.574 -0.296 29.441 1.00 84.88 260 ALA A C 1
ATOM 1976 O O . ALA A 1 260 ? -32.519 -0.984 29.841 1.00 84.88 260 ALA A O 1
ATOM 1977 N N . MET A 1 261 ? -30.304 -0.585 29.742 1.00 84.56 261 MET A N 1
ATOM 1978 C CA . MET A 1 261 ? -29.895 -1.706 30.588 1.00 84.56 261 MET A CA 1
ATOM 1979 C C . MET A 1 261 ? -30.302 -1.497 32.048 1.00 84.56 261 MET A C 1
ATOM 1981 O O . MET A 1 261 ? -30.857 -2.409 32.661 1.00 84.56 261 MET A O 1
ATOM 1985 N N . LEU A 1 262 ? -30.113 -0.288 32.580 1.00 88.06 262 LEU A N 1
ATOM 1986 C CA . LEU A 1 262 ? -30.555 0.079 33.927 1.00 88.06 262 LEU A CA 1
ATOM 1987 C C . LEU A 1 262 ? -32.079 -0.011 34.066 1.00 88.06 262 LEU A C 1
ATOM 1989 O O . LEU A 1 262 ? -32.575 -0.587 35.034 1.00 88.06 262 LEU A O 1
ATOM 1993 N N . LEU A 1 263 ? -32.831 0.477 33.075 1.00 88.19 263 LEU A N 1
ATOM 1994 C CA . LEU A 1 263 ? -34.292 0.365 33.064 1.00 88.19 263 LEU A CA 1
ATOM 1995 C C . LEU A 1 263 ? -34.758 -1.097 33.004 1.00 88.19 263 LEU A C 1
ATOM 1997 O O . LEU A 1 263 ? -35.703 -1.468 33.699 1.00 88.19 263 LEU A O 1
ATOM 2001 N N . ALA A 1 264 ? -34.079 -1.948 32.230 1.00 88.69 264 ALA A N 1
ATOM 2002 C CA . ALA A 1 264 ? -34.386 -3.377 32.183 1.00 88.69 264 ALA A CA 1
ATOM 2003 C C . ALA A 1 264 ? -34.088 -4.087 33.513 1.00 88.69 264 ALA A C 1
ATOM 2005 O O . ALA A 1 264 ? -34.878 -4.924 33.949 1.00 88.69 264 ALA A O 1
ATOM 2006 N N . LEU A 1 265 ? -32.983 -3.741 34.181 1.00 89.06 265 LEU A N 1
ATOM 2007 C CA . LEU A 1 265 ? -32.652 -4.259 35.511 1.00 89.06 265 LEU A CA 1
ATOM 2008 C C . LEU A 1 265 ? -33.722 -3.880 36.539 1.00 89.06 265 LEU A C 1
ATOM 2010 O O . LEU A 1 265 ? -34.206 -4.748 37.264 1.00 89.06 265 LEU A O 1
ATOM 2014 N N . LEU A 1 266 ? -34.144 -2.614 36.555 1.00 90.94 266 LEU A N 1
ATOM 2015 C CA . LEU A 1 266 ? -35.222 -2.146 37.427 1.00 90.94 266 LEU A CA 1
ATOM 2016 C C . LEU A 1 266 ? -36.545 -2.865 37.134 1.00 90.94 266 LEU A C 1
ATOM 2018 O O . LEU A 1 266 ? -37.211 -3.324 38.061 1.00 90.94 266 LEU A O 1
ATOM 2022 N N . GLY A 1 267 ? -36.899 -3.030 35.856 1.00 88.56 267 GLY A N 1
ATOM 2023 C CA . GLY A 1 267 ? -38.088 -3.779 35.446 1.00 88.56 267 GLY A CA 1
ATOM 2024 C C . GLY A 1 267 ? -38.064 -5.235 35.921 1.00 88.56 267 GLY A C 1
ATOM 2025 O O . GLY A 1 267 ? -39.050 -5.719 36.474 1.00 88.56 267 GLY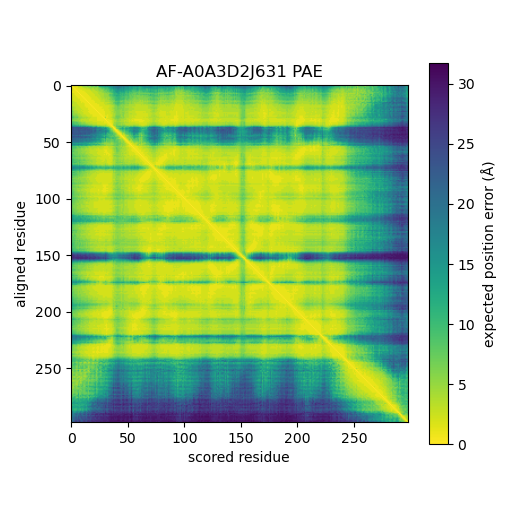 A O 1
ATOM 2026 N N . ASN A 1 268 ? -36.922 -5.915 35.786 1.00 89.00 268 ASN A N 1
ATOM 2027 C CA . ASN A 1 268 ? -36.749 -7.291 36.257 1.00 89.00 268 ASN A CA 1
ATOM 2028 C C . ASN A 1 268 ? -36.832 -7.404 37.786 1.00 89.00 268 ASN A C 1
ATOM 2030 O O . ASN A 1 268 ? -37.441 -8.346 38.296 1.00 89.00 268 ASN A O 1
ATOM 2034 N N . LEU A 1 269 ? -36.273 -6.441 38.526 1.00 90.94 269 LEU A N 1
ATOM 2035 C CA . LEU A 1 269 ? -36.376 -6.395 39.988 1.00 90.94 269 LEU A CA 1
ATOM 2036 C C . LEU A 1 269 ? -37.828 -6.213 40.444 1.00 90.94 269 LEU A C 1
ATOM 2038 O O . LEU A 1 269 ? -38.293 -6.947 41.317 1.00 90.94 269 LEU A O 1
ATOM 2042 N N . LEU A 1 270 ? -38.564 -5.289 39.821 1.00 91.62 270 LEU A N 1
ATOM 2043 C CA . LEU A 1 270 ? -39.980 -5.055 40.118 1.00 91.62 270 LEU A CA 1
ATOM 2044 C C . LEU A 1 270 ? -40.842 -6.275 39.781 1.00 91.62 270 LEU A C 1
ATOM 2046 O O . LEU A 1 270 ? -41.688 -6.668 40.585 1.00 91.62 270 LEU A O 1
ATOM 2050 N N . ALA A 1 271 ? -40.607 -6.909 38.630 1.00 89.38 271 ALA A N 1
ATOM 2051 C CA . ALA A 1 271 ? -41.311 -8.123 38.230 1.00 89.38 271 ALA A CA 1
ATOM 2052 C C . ALA A 1 271 ? -41.034 -9.283 39.197 1.00 89.38 271 ALA A C 1
ATOM 2054 O O . ALA A 1 271 ? -41.968 -9.957 39.630 1.00 89.38 271 ALA A O 1
ATOM 2055 N N . SER A 1 272 ? -39.772 -9.484 39.587 1.00 88.44 272 SER A N 1
ATOM 2056 C CA . SER A 1 272 ? -39.377 -10.496 40.573 1.00 88.44 272 SER A CA 1
ATOM 2057 C C . SER A 1 272 ? -40.060 -10.263 41.924 1.00 88.44 272 SER A C 1
ATOM 2059 O O . SER A 1 272 ? -40.657 -11.181 42.490 1.00 88.44 272 SER A O 1
ATOM 2061 N N . TRP A 1 273 ? -40.070 -9.015 42.403 1.00 89.00 273 TRP A N 1
ATOM 2062 C CA . TRP A 1 273 ? -40.726 -8.645 43.656 1.00 89.00 273 TRP A CA 1
ATOM 2063 C C . TRP A 1 273 ? -42.247 -8.852 43.617 1.00 89.00 273 TRP A C 1
ATOM 2065 O O . TRP A 1 273 ? -42.811 -9.444 44.540 1.00 89.00 273 TRP A O 1
ATOM 2075 N N . LEU A 1 274 ? -42.916 -8.431 42.537 1.00 87.62 274 LEU A N 1
ATOM 2076 C CA . LEU A 1 274 ? -44.352 -8.663 42.338 1.00 87.62 274 LEU A CA 1
ATOM 2077 C C . LEU A 1 274 ? -44.679 -10.158 42.313 1.00 87.62 274 LEU A C 1
ATOM 2079 O O . LEU A 1 274 ? -45.655 -10.587 42.925 1.00 87.62 274 LEU A O 1
ATOM 2083 N N . ASN A 1 275 ? -43.847 -10.964 41.654 1.00 86.25 275 ASN A N 1
ATOM 2084 C CA . ASN A 1 275 ? -44.047 -12.405 41.568 1.00 86.25 275 ASN A CA 1
ATOM 2085 C C . ASN A 1 275 ? -43.853 -13.085 42.935 1.00 86.25 275 ASN A C 1
ATOM 2087 O O . ASN A 1 275 ? -44.661 -13.923 43.336 1.00 86.25 275 ASN A O 1
ATOM 2091 N N . ALA A 1 276 ? -42.843 -12.665 43.706 1.00 83.88 276 ALA A N 1
ATOM 2092 C CA . ALA A 1 276 ? -42.648 -13.114 45.082 1.00 83.88 276 ALA A CA 1
ATOM 2093 C C . ALA A 1 276 ? -43.853 -12.759 45.970 1.00 83.88 276 ALA A C 1
ATOM 2095 O O . ALA A 1 276 ? -44.344 -13.611 46.711 1.00 83.88 276 ALA A O 1
ATOM 2096 N N . ARG A 1 277 ? -44.386 -11.535 45.851 1.00 84.69 277 ARG A N 1
ATOM 2097 C CA . ARG A 1 277 ? -45.572 -11.089 46.598 1.00 84.69 277 ARG A CA 1
ATOM 2098 C C . ARG A 1 277 ? -46.838 -11.852 46.198 1.00 84.69 277 ARG A C 1
ATOM 2100 O O . ARG A 1 277 ? -47.583 -12.282 47.073 1.00 84.69 277 ARG A O 1
ATOM 2107 N N . ASN A 1 278 ? -47.061 -12.085 44.906 1.00 80.00 278 ASN A N 1
ATOM 2108 C CA . ASN A 1 278 ? -48.191 -12.886 44.420 1.00 80.00 278 ASN A CA 1
ATOM 2109 C C . ASN A 1 278 ? -48.091 -14.356 44.857 1.00 80.00 278 ASN A C 1
ATOM 2111 O O . ASN A 1 278 ? -49.103 -15.007 45.098 1.00 80.00 278 ASN A O 1
ATOM 2115 N N . ARG A 1 279 ? -46.877 -14.890 45.020 1.00 79.31 279 ARG A N 1
ATOM 2116 C CA . ARG A 1 279 ? -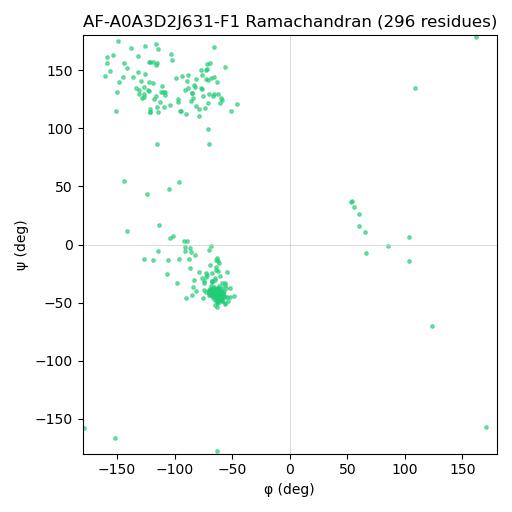46.674 -16.235 45.574 1.00 79.31 279 ARG A CA 1
ATOM 2117 C C . ARG A 1 279 ? -46.956 -16.315 47.076 1.00 79.31 279 ARG A C 1
ATOM 2119 O O . ARG A 1 279 ? -47.376 -17.372 47.532 1.00 79.31 279 ARG A O 1
ATOM 2126 N N . GLN A 1 280 ? -46.827 -15.226 47.842 1.00 77.12 280 GLN A N 1
ATOM 2127 C CA . GLN A 1 280 ? -47.147 -15.228 49.281 1.00 77.12 280 GLN A CA 1
ATOM 2128 C C . GLN A 1 280 ? -48.619 -15.551 49.570 1.00 77.12 280 GLN A C 1
ATOM 2130 O O . GLN A 1 280 ? -48.901 -16.253 50.540 1.00 77.12 280 GLN A O 1
ATOM 2135 N N . THR A 1 281 ? -49.560 -15.102 48.733 1.00 71.12 281 THR A N 1
ATOM 2136 C CA . THR A 1 281 ? -50.983 -15.452 48.895 1.00 71.12 281 THR A CA 1
ATOM 2137 C C . THR A 1 281 ? -51.231 -16.929 48.594 1.00 71.12 281 THR A C 1
ATOM 2139 O O . THR A 1 281 ? -51.928 -17.599 49.352 1.00 71.12 281 THR A O 1
ATOM 2142 N N . SER A 1 282 ? -50.587 -17.471 47.557 1.00 69.75 282 SER A N 1
ATOM 2143 C CA . SER A 1 282 ? -50.625 -18.910 47.251 1.00 69.75 282 SER A CA 1
ATOM 2144 C C . SER A 1 282 ? -50.012 -19.749 48.378 1.00 69.75 282 SER A C 1
ATOM 2146 O O . SER A 1 282 ? -50.558 -20.786 48.749 1.00 69.75 282 SER A O 1
ATOM 2148 N N . PHE A 1 283 ? -48.924 -19.277 48.993 1.00 71.69 283 PHE A N 1
ATOM 2149 C CA . PHE A 1 283 ? -48.314 -19.927 50.152 1.00 71.69 283 PHE A CA 1
ATOM 2150 C C . PHE A 1 283 ? -49.192 -19.858 51.404 1.00 71.69 283 PHE A C 1
ATOM 2152 O O . PHE A 1 283 ? -49.232 -20.829 52.153 1.00 71.69 283 PHE A O 1
ATOM 2159 N N . ALA A 1 284 ? -49.933 -18.770 51.626 1.00 71.12 284 ALA A N 1
ATOM 2160 C CA . ALA A 1 284 ? -50.896 -18.684 52.724 1.00 71.12 284 ALA A CA 1
ATOM 2161 C C . ALA A 1 284 ? -52.044 -19.700 52.565 1.00 71.12 284 ALA A C 1
ATOM 2163 O O . ALA A 1 284 ? -52.419 -20.347 53.541 1.00 71.12 284 ALA A O 1
ATOM 2164 N N . VAL A 1 285 ? -52.543 -19.899 51.339 1.00 73.31 285 VAL A N 1
ATOM 2165 C CA . VAL A 1 285 ? -53.564 -20.916 51.027 1.00 73.31 285 VAL A CA 1
ATOM 2166 C C . VAL A 1 285 ? -53.017 -22.335 51.214 1.00 73.31 285 VAL A C 1
ATOM 2168 O O . VAL A 1 285 ? -53.656 -23.151 51.872 1.00 73.31 285 VAL A O 1
ATOM 2171 N N . LEU A 1 286 ? -51.815 -22.628 50.710 1.00 70.50 286 LEU A N 1
ATOM 2172 C CA . LEU A 1 286 ? -51.169 -23.933 50.904 1.00 70.50 286 LEU A CA 1
ATOM 2173 C C . LEU A 1 286 ? -50.919 -24.233 52.392 1.00 70.50 286 LEU A C 1
ATOM 2175 O O . LEU A 1 286 ? -51.185 -25.337 52.865 1.00 70.50 286 LEU A O 1
ATOM 2179 N N . ARG A 1 287 ? -50.505 -23.225 53.169 1.00 65.94 287 ARG A N 1
ATOM 2180 C CA . ARG A 1 287 ? -50.332 -23.344 54.623 1.00 65.94 287 ARG A CA 1
ATOM 2181 C C . ARG A 1 287 ? -51.659 -23.585 55.351 1.00 65.94 287 ARG A C 1
ATOM 2183 O O . ARG A 1 287 ? -51.679 -24.366 56.296 1.00 65.94 287 ARG A O 1
ATOM 2190 N N . ALA A 1 288 ? -52.757 -22.976 54.897 1.00 75.50 288 ALA A N 1
ATOM 2191 C CA . ALA A 1 288 ? -54.103 -23.231 55.422 1.00 75.50 288 ALA A CA 1
ATOM 2192 C C . ALA A 1 288 ? -54.616 -24.650 55.098 1.00 75.50 288 ALA A C 1
ATOM 2194 O O . ALA A 1 288 ? -55.433 -25.187 55.840 1.00 75.50 288 ALA A O 1
ATOM 2195 N N . LEU A 1 289 ? -54.097 -25.272 54.034 1.00 75.81 289 LEU A N 1
ATOM 2196 C CA . LEU A 1 289 ? -54.358 -26.665 53.649 1.00 75.81 289 LEU A CA 1
ATOM 2197 C C . LEU A 1 289 ? -53.381 -27.678 54.288 1.00 75.81 289 LEU A C 1
ATOM 2199 O O . LEU A 1 289 ? -53.491 -28.873 54.026 1.00 75.81 289 LEU A O 1
ATOM 2203 N N . GLY A 1 290 ? -52.454 -27.232 55.149 1.00 74.06 290 GLY A N 1
ATOM 2204 C CA . GLY A 1 290 ? -51.643 -28.103 56.011 1.00 74.06 290 GLY A CA 1
ATOM 2205 C C . GLY A 1 290 ? -50.190 -28.348 55.583 1.00 74.06 290 GLY A C 1
ATOM 2206 O O . GLY A 1 290 ? -49.505 -29.144 56.223 1.00 74.06 290 GLY A O 1
ATOM 2207 N N . THR A 1 291 ? -49.668 -27.678 54.549 1.00 68.12 291 THR A N 1
ATOM 2208 C CA . THR A 1 291 ? -48.256 -27.853 54.143 1.00 68.12 291 THR A CA 1
ATOM 2209 C C . THR A 1 291 ? -47.287 -27.108 55.073 1.00 68.12 291 THR A C 1
ATOM 2211 O O . THR A 1 291 ? -47.504 -25.932 55.387 1.00 68.12 291 THR A O 1
ATOM 2214 N N . SER A 1 292 ? -46.191 -27.756 55.492 1.00 62.56 292 SER A N 1
ATOM 2215 C CA . SER A 1 292 ? -45.182 -27.164 56.386 1.00 62.56 292 SER A CA 1
ATOM 2216 C C . SER A 1 292 ? -44.247 -26.190 55.650 1.00 62.56 292 SER A C 1
ATOM 2218 O O . SER A 1 292 ? -43.948 -26.346 54.467 1.00 62.56 292 SER A O 1
ATOM 2220 N N . SER A 1 293 ? -43.741 -25.174 56.357 1.00 58.06 293 SER A N 1
ATOM 2221 C CA . SER A 1 293 ? -42.935 -24.082 55.781 1.00 58.06 293 SER A CA 1
ATOM 2222 C C . SER A 1 293 ? -41.595 -24.509 55.163 1.00 58.06 293 SER A C 1
ATOM 2224 O O . SER A 1 293 ? -40.987 -23.710 54.460 1.00 58.06 293 SER A O 1
ATOM 2226 N N . GLN A 1 294 ? -41.140 -25.747 55.387 1.00 57.66 294 GLN A N 1
ATOM 2227 C CA . GLN A 1 294 ? -39.894 -26.273 54.811 1.00 57.66 294 GLN A CA 1
ATOM 2228 C C . GLN A 1 294 ? -40.070 -26.889 53.413 1.00 57.66 294 GLN A C 1
ATOM 2230 O O . GLN A 1 294 ? -39.099 -26.956 52.672 1.00 57.66 294 GLN A O 1
ATOM 2235 N N . GLN A 1 295 ? -41.284 -27.281 53.008 1.00 53.31 295 GL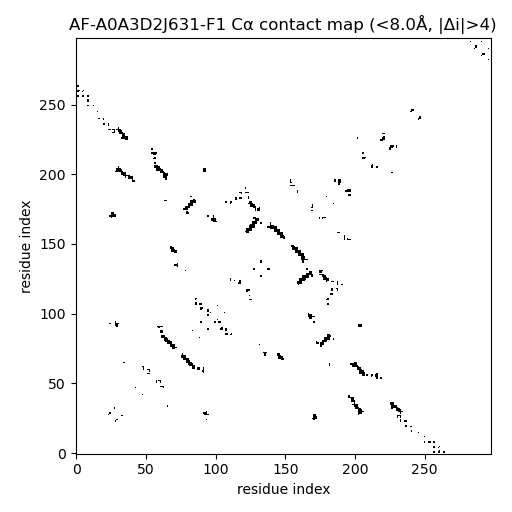N A N 1
ATOM 2236 C CA . GLN A 1 295 ? -41.537 -27.861 51.674 1.00 53.31 295 GLN A CA 1
ATOM 2237 C C . GLN A 1 295 ? -41.792 -26.812 50.580 1.00 53.31 295 GLN A C 1
ATOM 2239 O O . GLN A 1 295 ? -41.924 -27.149 49.410 1.00 53.31 295 GLN A O 1
ATOM 2244 N N . VAL A 1 296 ? -41.881 -25.538 50.961 1.00 54.00 296 VAL A N 1
ATOM 2245 C CA . VAL A 1 296 ? -42.395 -24.451 50.117 1.00 54.00 296 VAL A CA 1
ATOM 2246 C C . VAL A 1 296 ? -41.277 -23.532 49.586 1.00 54.00 296 VAL A C 1
ATOM 2248 O O . VAL A 1 296 ? -41.502 -22.749 48.668 1.00 54.00 296 VAL A O 1
ATOM 2251 N N . ALA A 1 297 ? -40.066 -23.638 50.139 1.00 50.47 297 ALA A N 1
ATOM 2252 C CA . ALA A 1 297 ? -38.912 -22.801 49.793 1.00 50.47 297 ALA A CA 1
ATOM 2253 C C . ALA A 1 297 ? -37.888 -23.477 48.852 1.00 50.47 297 ALA A C 1
ATOM 2255 O O . ALA A 1 297 ? -36.815 -22.913 48.645 1.00 50.47 297 ALA A O 1
ATOM 2256 N N . GLY A 1 298 ? -38.203 -24.669 48.327 1.00 44.75 298 GLY A N 1
ATOM 2257 C CA . GLY A 1 298 ? -37.400 -25.380 47.322 1.00 44.75 298 GLY A CA 1
ATOM 2258 C C . GLY A 1 298 ? -37.682 -24.910 45.902 1.00 44.75 298 GLY A C 1
ATOM 2259 O O . GLY A 1 298 ? -38.873 -24.680 45.589 1.00 44.75 298 GLY A O 1
#

Secondary structure (DSSP, 8-state):
-HHHHHHHHHHHHHHHHHHHHHHHHHHHSSSEEEEPS---TTS-HHHHTHHHHTSTTEEEEEEEEEEEEEEESSSEEEEEEEEE-TTTHHHHS---TTT-SS-HHHHHHHHHHTHHHHHHH-EEEEEEEHHHHHHTT--TT-EEEEEEE-SSSS-EEEEEEEEEEEES--TTSSS-EEEEEHHHHHHHHHHHHSSPPPP-EEEEEE-S-HHHHHHHHHHHTSSS-SSSSPEEHHHHHHHHHT-HHHHHHHHHHHHHHHHHHHHHHHHHHHHHHHHHHHHHHHHHHHHHTT--TTSS--

Sequence (298 aa):
LTSAFAIFALVFSASQTQRITDLTNYQVGADFSGPLPGIDSTTSFNQQTSIVDHIQGVTSATLGYGSVATASAGTPFQVQLRAVDANNFAQTAIWTSQDSSQSLTTLMHQLVAQRSTTTHENVLPALIDAGTWNQLHLTQGEHFRLAVNNPSDTGSGTITCIAFAEVKRIPTTNNAGILVDYESYSAVYQNLFNIYLPINYLWVKTSNDPALVQHVRDALTSQQPIVNPLADRRALIAQLSKDPLYLDLVGELALGASTAMLLALLGNLLASWLNARNRQTSFAVLRALGTSSQQVAG

pLDDT: mean 87.3, std 11.27, range [44.75, 98.31]

Nearest PDB structures (foldseek):
  5udf-assembly1_D  TM=7.085E-01  e=5.000E-07  Acinetobacter baumannii
  5udf-assembly1_C  TM=7.017E-01  e=4.176E-07  Acinetobacter baumannii
  5udf-assembly1_B  TM=7.292E-01  e=8.580E-07  Acinetobacter baumannii
  7ark-assembly1_E  TM=5.715E-01  e=7.610E-07  Escherichia coli K-12
  7tch-assembly1_A  TM=4.665E-01  e=1.564E-06  Bacillus subtilis subsp. subtilis str. 168

Solvent-accessible surface area (backbone atoms only — not comparable to full-atom values): 15630 Å² total; per-residue (Å²): 107,50,68,59,48,40,50,47,40,51,51,51,49,52,50,52,57,48,47,49,53,52,53,29,39,34,62,26,20,18,48,28,20,32,37,32,74,75,44,74,56,85,59,58,72,81,66,57,52,55,80,51,72,76,42,66,38,54,73,32,64,36,48,24,31,69,50,60,29,34,38,61,71,84,68,75,44,77,30,32,39,36,26,32,40,42,88,48,34,57,75,21,42,60,79,51,77,78,29,25,93,66,57,56,57,59,56,25,51,53,47,59,72,41,37,70,58,21,70,75,70,55,40,41,64,27,38,28,11,44,53,43,34,60,69,56,67,63,50,81,70,37,75,50,57,35,40,37,65,45,96,78,85,61,50,67,50,76,45,46,30,27,34,62,41,82,27,58,41,46,57,61,35,89,72,24,18,34,42,32,36,30,70,44,48,34,50,41,39,28,73,78,55,77,32,70,60,53,45,30,25,41,36,32,19,56,53,89,49,68,69,33,44,48,48,41,51,49,61,36,60,35,101,73,48,56,29,66,67,69,36,46,25,66,61,47,41,57,52,59,72,63,32,63,72,58,49,50,55,50,49,54,40,51,49,53,32,50,53,39,48,52,52,50,51,52,50,51,52,50,50,52,51,51,50,54,55,60,46,50,58,55,48,52,54,44,44,75,74,69,54,61,84,80,78,71,79,116

Mean predicted aligned error: 9.09 Å

Radius of gyration: 29.63 Å; Cα contacts (8 Å, |Δi|>4): 498; chains: 1; bounding box: 77×45×82 Å